Protein AF-A0A835VS57-F1 (afdb_monomer_lite)

Organism: Chlamydomonas incerta (NCBI:txid51695)

Foldseek 3Di:
DDDDPPPPVVVVVVVVVVVVVVVVVVVVVPPPPPPDDDDDDDDDDDDDDDDDDDDDDPPPVPPVVVVVPDPDPDDDDDDDDDDDDDDPDDDDDPDPDPPDPDPPDPPPPPPPPPDFLWAEQPDKDAAAPPDAQQNLCVVLVCVVVVRSVLQCVLVVVQDRVCNVVVHGDIGRRDDDDQADQPFAPDKDWGHGRDFQQNVLVVLCVQQVVGSVSQCVRRPPDDRNPHYGSHMGGSHGPPSDDD

InterPro domains:
  IPR018392 LysM domain [PS51782] (123-171)
  IPR036779 LysM domain superfamily [G3DSA:3.10.350.10] (121-173)
  IPR036779 LysM domain superfamily [G3DSA:3.10.350.10] (184-234)
  IPR052210 Secreted LysM effector LysM1-like [PTHR34997] (57-238)

Radius of gyration: 34.28 Å; chains: 1; bounding box: 60×78×107 Å

Structure (mmCIF, N/CA/C/O backbone):
data_AF-A0A835VS57-F1
#
_entry.id   AF-A0A835VS57-F1
#
loop_
_atom_site.group_PDB
_atom_site.id
_atom_site.type_symbol
_atom_site.label_atom_id
_atom_site.label_alt_id
_atom_site.label_comp_id
_atom_site.label_asym_id
_atom_site.label_entity_id
_atom_site.label_seq_id
_atom_site.pdbx_PDB_ins_code
_atom_site.Cartn_x
_atom_site.Cartn_y
_atom_site.Cartn_z
_atom_site.occupancy
_atom_site.B_iso_or_equiv
_atom_site.auth_seq_id
_atom_site.auth_comp_id
_atom_site.auth_asym_id
_atom_site.auth_atom_id
_atom_site.pdbx_PDB_model_num
ATOM 1 N N . MET A 1 1 ? -19.952 36.389 49.909 1.00 50.25 1 MET A N 1
ATOM 2 C CA . MET A 1 1 ? -20.082 36.295 48.439 1.00 50.25 1 MET A CA 1
ATOM 3 C C . MET A 1 1 ? -19.072 37.238 47.789 1.00 50.25 1 MET A C 1
ATOM 5 O O . MET A 1 1 ? -19.380 38.402 47.611 1.00 50.25 1 MET A O 1
ATOM 9 N N . ALA A 1 2 ? -17.849 36.778 47.514 1.00 51.19 2 ALA A N 1
ATOM 10 C CA . ALA A 1 2 ? -16.867 37.488 46.683 1.00 51.19 2 ALA A CA 1
ATOM 11 C C . ALA A 1 2 ? -15.706 36.523 46.399 1.00 51.19 2 ALA A C 1
ATOM 13 O O . ALA A 1 2 ? -14.917 36.253 47.297 1.00 51.19 2 ALA A O 1
ATOM 14 N N . GLY A 1 3 ? -15.621 35.943 45.196 1.00 48.50 3 GLY A N 1
ATOM 15 C CA . GLY A 1 3 ? -14.527 35.000 44.924 1.00 48.50 3 GLY A CA 1
ATOM 16 C C . GLY A 1 3 ? -14.499 34.257 43.589 1.00 48.50 3 GLY A C 1
ATOM 17 O O . GLY A 1 3 ? -13.719 33.324 43.476 1.00 48.50 3 GLY A O 1
ATOM 18 N N . LEU A 1 4 ? -15.294 34.631 42.577 1.00 52.59 4 LEU A N 1
ATOM 19 C CA . LEU A 1 4 ? -15.326 33.919 41.282 1.00 52.59 4 LEU A CA 1
ATOM 20 C C . LEU A 1 4 ? -14.942 34.785 40.063 1.00 52.59 4 LEU A C 1
ATOM 22 O O . LEU A 1 4 ? -15.304 34.474 38.936 1.00 52.59 4 LEU A O 1
ATOM 26 N N . GLY A 1 5 ? -14.209 35.886 40.263 1.00 50.31 5 GLY A N 1
ATOM 27 C CA . GLY A 1 5 ? -13.937 36.863 39.192 1.00 50.31 5 GLY A CA 1
ATOM 28 C C . GLY A 1 5 ? -12.549 36.820 38.540 1.00 50.31 5 GLY A C 1
ATOM 29 O O . GLY A 1 5 ? -12.323 37.555 37.584 1.00 50.31 5 GLY A O 1
ATOM 30 N N . ARG A 1 6 ? -11.588 36.032 39.050 1.00 55.44 6 ARG A N 1
ATOM 31 C CA . ARG A 1 6 ? -10.173 36.143 38.621 1.00 55.44 6 ARG A CA 1
ATOM 32 C C . ARG A 1 6 ? -9.673 35.058 37.664 1.00 55.44 6 ARG A C 1
ATOM 34 O O . ARG A 1 6 ? -8.671 35.300 37.001 1.00 55.44 6 ARG A O 1
ATOM 41 N N . LEU A 1 7 ? -10.357 33.920 37.522 1.00 54.88 7 LEU A N 1
ATOM 42 C CA . LEU A 1 7 ? -9.873 32.844 36.640 1.00 54.88 7 LEU A CA 1
ATOM 43 C C . LEU A 1 7 ? -10.189 33.063 35.149 1.00 54.88 7 LEU A C 1
ATOM 45 O O . LEU A 1 7 ? -9.452 32.590 34.290 1.00 54.88 7 LEU A O 1
ATOM 49 N N . THR A 1 8 ? -11.240 33.811 34.813 1.00 53.75 8 THR A N 1
ATOM 50 C CA . THR A 1 8 ? -11.697 33.961 33.419 1.00 53.75 8 THR A CA 1
ATOM 51 C C . THR A 1 8 ? -10.864 34.942 32.592 1.00 53.75 8 THR A C 1
ATOM 53 O O . THR A 1 8 ? -10.765 34.785 31.378 1.00 53.75 8 THR A O 1
ATOM 56 N N . ARG A 1 9 ? -10.192 35.919 33.219 1.00 58.97 9 ARG A N 1
ATOM 57 C CA . ARG A 1 9 ? -9.328 36.876 32.496 1.00 58.97 9 ARG A CA 1
ATOM 58 C C . ARG A 1 9 ? -7.973 36.296 32.081 1.00 58.97 9 ARG A C 1
ATOM 60 O O . ARG A 1 9 ? -7.444 36.708 31.055 1.00 58.97 9 ARG A O 1
ATOM 67 N N . GLY A 1 10 ? -7.434 35.330 32.829 1.00 61.66 10 GLY A N 1
ATOM 68 C CA . GLY A 1 10 ? -6.155 34.693 32.490 1.00 61.66 10 GLY A CA 1
ATOM 69 C C . GLY A 1 10 ? -6.243 33.811 31.241 1.00 61.66 10 GLY A C 1
ATOM 70 O O . GLY A 1 10 ? -5.349 33.836 30.401 1.00 61.66 10 GLY A O 1
ATOM 71 N N . PHE A 1 11 ? -7.358 33.094 31.075 1.00 67.81 11 PHE A N 1
ATOM 72 C CA . PHE A 1 11 ? -7.553 32.187 29.941 1.00 67.81 11 PHE A CA 1
ATOM 73 C C . PHE A 1 11 ? -7.722 32.927 28.607 1.00 67.81 11 PHE A C 1
ATOM 75 O O . PHE A 1 11 ? -7.180 32.495 27.593 1.00 67.81 11 PHE A O 1
ATOM 82 N N . ALA A 1 12 ? -8.405 34.076 28.606 1.00 67.62 12 ALA A N 1
ATOM 83 C CA . ALA A 1 12 ? -8.598 34.870 27.393 1.00 67.62 12 ALA A CA 1
ATOM 84 C C . ALA A 1 12 ? -7.272 35.418 26.829 1.00 67.62 12 ALA A C 1
ATOM 86 O O . ALA A 1 12 ? -7.059 35.385 25.620 1.00 67.62 12 ALA A O 1
ATOM 87 N N . LEU A 1 13 ? -6.350 35.859 27.693 1.00 68.12 13 LEU A N 1
ATOM 88 C CA . LEU A 1 13 ? -5.035 36.357 27.267 1.00 68.12 13 LEU A CA 1
ATOM 89 C C . LEU A 1 13 ? -4.142 35.245 26.699 1.00 68.12 13 LEU A C 1
ATOM 91 O O . LEU A 1 13 ? -3.422 35.468 25.728 1.00 68.12 13 LEU A O 1
ATOM 95 N N . LEU A 1 14 ? -4.225 34.037 27.259 1.00 70.75 14 LEU A N 1
ATOM 96 C CA . LEU A 1 14 ? -3.418 32.899 26.819 1.00 70.75 14 LEU A CA 1
ATOM 97 C C . LEU A 1 14 ? -3.884 32.369 25.449 1.00 70.75 14 LEU A C 1
ATOM 99 O O . LEU A 1 14 ? -3.055 32.053 24.597 1.00 70.75 14 LEU A O 1
ATOM 103 N N . VAL A 1 15 ? -5.197 32.375 25.191 1.00 72.94 15 VAL A N 1
ATOM 104 C CA . VAL A 1 15 ? -5.774 32.017 23.881 1.00 72.94 15 VAL A CA 1
ATOM 105 C C . VAL A 1 15 ? -5.406 33.040 22.798 1.00 72.94 15 VAL A C 1
ATOM 107 O O . VAL A 1 15 ? -5.060 32.645 21.686 1.00 72.94 15 VAL A O 1
ATOM 110 N N . VAL A 1 16 ? -5.402 34.341 23.113 1.00 73.62 16 VAL A N 1
ATOM 111 C CA . VAL A 1 16 ? -4.984 35.383 22.155 1.00 73.62 16 VAL A CA 1
ATOM 112 C C . VAL A 1 16 ? -3.495 35.258 21.806 1.00 73.62 16 VAL A C 1
ATOM 114 O O . VAL A 1 16 ? -3.149 35.324 20.629 1.00 73.62 16 VAL A O 1
ATOM 117 N N . CYS A 1 17 ? -2.612 34.989 22.776 1.00 68.19 17 CYS A N 1
ATOM 118 C CA . CYS A 1 17 ? -1.185 34.781 22.492 1.00 68.19 17 CYS A CA 1
ATOM 119 C C . CYS A 1 17 ? -0.923 33.549 21.607 1.00 68.19 17 CYS A C 1
ATOM 121 O O . CYS A 1 17 ? -0.084 33.612 20.707 1.00 68.19 17 CYS A O 1
ATOM 123 N N . LEU A 1 18 ? -1.661 32.451 21.811 1.00 68.31 18 LEU A N 1
ATOM 124 C CA . LEU A 1 18 ? -1.540 31.249 20.976 1.00 68.31 18 LEU A CA 1
ATOM 125 C C . LEU A 1 18 ? -2.071 31.463 19.548 1.00 68.31 18 LEU A C 1
ATOM 127 O O . LEU A 1 18 ? -1.526 30.900 18.599 1.00 68.31 18 LEU A O 1
ATOM 131 N N . LEU A 1 19 ? -3.096 32.302 19.371 1.00 64.75 19 LEU A N 1
ATOM 132 C CA . LEU A 1 19 ? -3.611 32.656 18.045 1.00 64.75 19 LEU A CA 1
ATOM 133 C C . LEU A 1 19 ? -2.656 33.582 17.277 1.00 64.75 19 LEU A C 1
ATOM 135 O O . LEU A 1 19 ? -2.437 33.359 16.091 1.00 64.75 19 LEU A O 1
ATOM 139 N N . VAL A 1 20 ? -2.033 34.569 17.932 1.00 6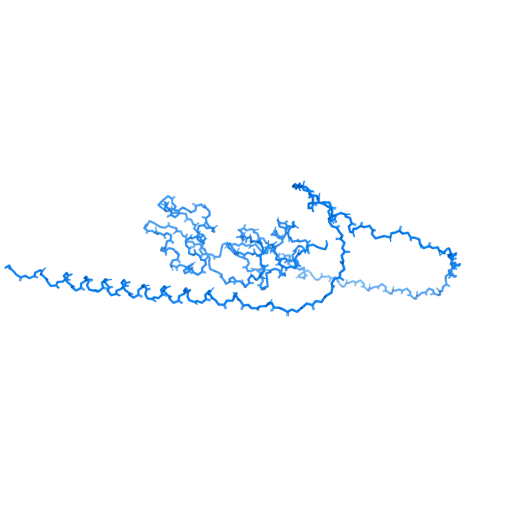5.19 20 VAL A N 1
ATOM 140 C CA . VAL A 1 20 ? -1.093 35.491 17.259 1.00 65.19 20 VAL A CA 1
ATOM 141 C C . VAL A 1 20 ? 0.214 34.788 16.864 1.00 65.19 20 VAL A C 1
ATOM 143 O O . VAL A 1 20 ? 0.751 35.069 15.793 1.00 65.19 20 VAL A O 1
ATOM 146 N N . GLY A 1 21 ? 0.691 33.822 17.660 1.00 54.06 21 GLY A N 1
ATOM 147 C CA . GLY A 1 21 ? 1.882 33.029 17.324 1.00 54.06 21 GLY A CA 1
ATOM 148 C C . GLY A 1 21 ? 1.731 32.211 16.034 1.00 54.06 21 GLY A C 1
ATOM 149 O O . GLY A 1 21 ? 2.644 32.186 15.213 1.00 54.06 21 GLY A O 1
ATOM 150 N N . ASN A 1 22 ? 0.553 31.625 15.797 1.00 53.31 22 ASN A N 1
ATOM 151 C CA . ASN A 1 22 ? 0.304 30.794 14.612 1.00 53.31 22 ASN A CA 1
ATOM 152 C C . ASN A 1 22 ? 0.209 31.595 13.298 1.00 53.31 22 ASN A C 1
ATOM 154 O O . ASN A 1 22 ? 0.494 31.058 12.229 1.00 53.31 22 ASN A O 1
ATOM 158 N N . ILE A 1 23 ? -0.154 32.882 13.347 1.00 53.81 23 ILE A N 1
ATOM 159 C CA . ILE A 1 23 ? -0.271 33.712 12.133 1.00 53.81 23 ILE A CA 1
ATOM 160 C C . ILE A 1 23 ? 1.115 34.193 11.657 1.00 53.81 23 ILE A C 1
ATOM 162 O O . ILE A 1 23 ? 1.335 34.364 10.458 1.00 53.81 23 ILE A O 1
ATOM 166 N N . ALA A 1 24 ? 2.083 34.353 12.568 1.00 52.00 24 ALA A N 1
ATOM 167 C CA . ALA A 1 24 ? 3.434 34.804 12.223 1.00 52.00 24 ALA A CA 1
ATOM 168 C C . ALA A 1 24 ? 4.260 33.746 11.463 1.00 52.00 24 ALA A C 1
ATOM 170 O O . ALA A 1 24 ? 5.132 34.102 10.667 1.00 52.00 24 ALA A O 1
ATOM 171 N N . GLU A 1 25 ? 3.976 32.458 11.663 1.00 49.56 25 GLU A N 1
ATOM 172 C CA . GLU A 1 25 ? 4.726 31.363 11.033 1.00 49.56 25 GLU A CA 1
ATOM 173 C C . GLU A 1 25 ? 4.221 31.044 9.613 1.00 49.56 25 GLU A C 1
ATOM 175 O O . GLU A 1 25 ? 5.013 30.729 8.725 1.00 49.56 25 GLU A O 1
ATOM 180 N N . ALA A 1 26 ? 2.931 31.269 9.336 1.00 48.66 26 ALA A N 1
ATOM 181 C CA . ALA A 1 26 ? 2.358 31.112 7.996 1.00 48.66 26 ALA A CA 1
ATOM 182 C C . ALA A 1 26 ? 2.840 32.184 6.992 1.00 48.66 26 ALA A C 1
ATOM 184 O O . ALA A 1 26 ? 2.908 31.926 5.790 1.00 48.66 26 ALA A O 1
ATOM 185 N N . ALA A 1 27 ? 3.233 33.374 7.462 1.00 50.97 27 ALA A N 1
ATOM 186 C CA . ALA A 1 27 ? 3.694 34.460 6.592 1.00 50.97 27 ALA A CA 1
ATOM 187 C C . ALA A 1 27 ? 5.123 34.257 6.046 1.00 50.97 27 ALA A C 1
ATOM 189 O O . ALA A 1 27 ? 5.460 34.805 4.995 1.00 50.97 27 ALA A O 1
ATOM 190 N N . ARG A 1 28 ? 5.964 33.444 6.706 1.00 53.38 28 ARG A N 1
ATOM 191 C CA . ARG A 1 28 ? 7.342 33.176 6.245 1.00 53.38 28 ARG A CA 1
ATOM 192 C C . ARG A 1 28 ? 7.422 32.146 5.117 1.00 53.38 28 ARG A C 1
ATOM 194 O O . ARG A 1 28 ? 8.422 32.114 4.411 1.00 53.38 28 ARG A O 1
ATOM 201 N N . SER A 1 29 ? 6.368 31.358 4.895 1.00 47.44 29 SER A N 1
ATOM 202 C CA . SER A 1 29 ? 6.346 30.340 3.835 1.00 47.44 29 SER A CA 1
ATOM 203 C C . SER A 1 29 ? 5.954 30.877 2.450 1.00 47.44 29 SER A C 1
ATOM 205 O O . SER A 1 29 ? 6.082 30.153 1.467 1.00 47.44 29 SER A O 1
ATOM 207 N N . LEU A 1 30 ? 5.476 32.124 2.343 1.00 47.00 30 LEU A N 1
ATOM 208 C CA . LEU A 1 30 ? 4.995 32.713 1.082 1.00 47.00 30 LEU A CA 1
ATOM 209 C C . LEU A 1 30 ? 6.008 33.643 0.390 1.00 47.00 30 LEU A C 1
ATOM 211 O O . LEU A 1 30 ? 5.755 34.085 -0.729 1.00 47.00 30 LEU A O 1
ATOM 215 N N . GLN A 1 31 ? 7.157 33.934 1.009 1.00 48.44 31 GLN A N 1
ATOM 216 C CA . GLN A 1 31 ? 8.174 34.825 0.424 1.00 48.44 31 GLN A CA 1
ATOM 217 C C . GLN A 1 31 ? 9.223 34.106 -0.441 1.00 48.44 31 GLN A C 1
ATOM 219 O O . GLN A 1 31 ? 9.944 34.767 -1.181 1.00 48.44 31 GLN A O 1
ATOM 224 N N . THR A 1 32 ? 9.281 32.774 -0.428 1.00 44.91 32 THR A N 1
ATOM 225 C CA . THR A 1 32 ? 10.281 31.987 -1.175 1.00 44.91 32 THR A CA 1
ATOM 226 C C . THR A 1 32 ? 9.861 31.574 -2.590 1.00 44.91 32 THR A C 1
ATOM 228 O O . THR A 1 32 ? 10.647 30.940 -3.279 1.00 44.91 32 THR A O 1
ATOM 231 N N . VAL A 1 33 ? 8.664 31.944 -3.063 1.00 45.16 33 VAL A N 1
ATOM 232 C CA . VAL A 1 33 ? 8.140 31.489 -4.375 1.00 45.16 33 VAL A CA 1
ATOM 233 C C . VAL A 1 33 ? 8.162 32.586 -5.459 1.00 45.16 33 VAL A C 1
ATOM 235 O O . VAL A 1 33 ? 7.703 32.361 -6.571 1.00 45.16 33 VAL A O 1
ATOM 238 N N . ARG A 1 34 ? 8.695 33.792 -5.195 1.00 47.59 34 ARG A N 1
ATOM 239 C CA . ARG A 1 34 ? 8.533 34.939 -6.121 1.00 47.59 34 ARG A CA 1
ATOM 240 C C . ARG A 1 34 ? 9.809 35.549 -6.717 1.00 47.59 34 ARG A C 1
ATOM 242 O O . ARG A 1 34 ? 9.802 36.739 -7.011 1.00 47.59 34 ARG A O 1
ATOM 249 N N . LEU A 1 35 ? 10.878 34.784 -6.935 1.00 43.34 35 LEU A N 1
ATOM 250 C CA . LEU A 1 35 ? 12.109 35.326 -7.536 1.00 43.34 35 LEU A CA 1
ATOM 251 C C . LEU A 1 35 ? 12.806 34.350 -8.501 1.00 43.34 35 LEU A C 1
ATOM 253 O O . LEU A 1 35 ? 13.988 34.102 -8.353 1.00 43.34 35 LEU A O 1
ATOM 257 N N . GLU A 1 36 ? 12.104 33.828 -9.511 1.00 47.12 36 GLU A N 1
ATOM 258 C CA . GLU A 1 36 ? 12.747 33.244 -10.709 1.00 47.12 36 GLU A CA 1
ATOM 259 C C . GLU A 1 36 ? 11.869 33.473 -11.950 1.00 47.12 36 GLU A C 1
ATOM 261 O O . GLU A 1 36 ? 11.289 32.546 -12.503 1.00 47.12 36 GLU A O 1
ATOM 266 N N . ALA A 1 37 ? 11.689 34.731 -12.362 1.00 47.66 37 ALA A N 1
ATOM 267 C CA . ALA A 1 37 ? 11.090 35.041 -13.663 1.00 47.66 37 ALA A CA 1
ATOM 268 C C . ALA A 1 37 ? 11.390 36.481 -14.094 1.00 47.66 37 ALA A C 1
ATOM 270 O O . ALA A 1 37 ? 10.474 37.289 -14.140 1.00 47.66 37 ALA A O 1
ATOM 271 N N . THR A 1 38 ? 12.648 36.797 -14.399 1.00 50.38 38 THR A N 1
ATOM 272 C CA . THR A 1 38 ? 13.030 37.862 -15.345 1.00 50.38 38 THR A CA 1
ATOM 273 C C . THR A 1 38 ? 14.531 37.765 -15.589 1.00 50.38 38 THR A C 1
ATOM 275 O O . THR A 1 38 ? 15.301 37.941 -14.651 1.00 50.38 38 THR A O 1
ATOM 278 N N . ASP A 1 39 ? 14.918 37.422 -16.817 1.00 44.47 39 ASP A N 1
ATOM 279 C CA . ASP A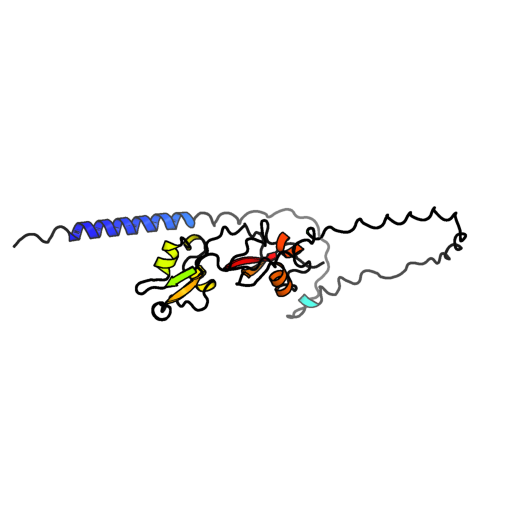 1 39 ? 15.914 38.140 -17.633 1.00 44.47 39 ASP A CA 1
ATOM 280 C C . ASP A 1 39 ? 16.592 37.190 -18.624 1.00 44.47 39 ASP A C 1
ATOM 282 O O . ASP A 1 39 ? 17.264 36.229 -18.257 1.00 44.47 39 ASP A O 1
ATOM 286 N N . GLY A 1 40 ? 16.389 37.460 -19.914 1.00 40.31 40 GLY A N 1
ATOM 287 C CA . GLY A 1 40 ? 16.973 36.672 -20.993 1.00 40.31 40 GLY A CA 1
ATOM 288 C C . GLY A 1 40 ? 16.468 37.065 -22.376 1.00 40.31 40 GLY A C 1
ATOM 289 O O . GLY A 1 40 ? 16.019 36.203 -23.125 1.00 40.31 40 GLY A O 1
ATOM 290 N N . ALA A 1 41 ? 16.516 38.357 -22.705 1.00 49.84 41 ALA A N 1
ATOM 291 C CA . ALA A 1 41 ? 16.430 38.843 -24.077 1.00 49.84 41 ALA A CA 1
ATOM 292 C C . ALA A 1 41 ? 17.780 39.466 -24.461 1.00 49.84 41 ALA A C 1
ATOM 294 O O . ALA A 1 41 ? 18.286 40.310 -23.728 1.00 49.84 41 ALA A O 1
ATOM 295 N N . ASP A 1 42 ? 18.368 38.975 -25.557 1.00 47.00 42 ASP A N 1
ATOM 296 C CA . ASP A 1 42 ? 18.933 39.751 -26.677 1.00 47.00 42 ASP A CA 1
ATOM 297 C C . ASP A 1 42 ? 20.126 39.037 -27.334 1.00 47.00 42 ASP A C 1
ATOM 299 O O . ASP A 1 42 ? 21.138 38.732 -26.705 1.00 47.00 42 ASP A O 1
ATOM 303 N N . GLY A 1 43 ? 20.011 38.792 -28.644 1.00 43.50 43 GLY A N 1
ATOM 304 C CA . GLY A 1 43 ? 21.086 38.231 -29.464 1.00 43.50 43 GLY A CA 1
ATOM 305 C C . GLY A 1 43 ? 20.623 37.790 -30.853 1.00 43.50 43 GLY A C 1
ATOM 306 O O . GLY A 1 43 ? 20.429 36.606 -31.100 1.00 43.50 43 GLY A O 1
ATOM 307 N N . ALA A 1 44 ? 20.417 38.758 -31.746 1.00 46.22 44 ALA A N 1
ATOM 308 C CA . ALA A 1 44 ? 19.954 38.598 -33.124 1.00 46.22 44 ALA A CA 1
ATOM 309 C C . ALA A 1 44 ? 20.929 37.834 -34.050 1.00 46.22 44 ALA A C 1
ATOM 311 O O . ALA A 1 44 ? 22.145 37.958 -33.923 1.00 46.22 44 ALA A O 1
ATOM 312 N N . GLY A 1 45 ? 20.385 37.149 -35.068 1.00 36.34 45 GLY A N 1
ATOM 313 C CA . GLY A 1 45 ? 21.174 36.587 -36.168 1.00 36.34 45 GLY A CA 1
ATOM 314 C C . GLY A 1 45 ? 20.367 35.936 -37.301 1.00 36.34 45 GLY A C 1
ATOM 315 O O . GLY A 1 45 ? 20.127 34.740 -37.272 1.00 36.34 45 GLY A O 1
ATOM 316 N N . ALA A 1 46 ? 20.046 36.742 -38.319 1.00 39.06 46 ALA A N 1
ATOM 317 C CA . ALA A 1 46 ? 19.877 36.399 -39.742 1.00 39.06 46 ALA A CA 1
ATOM 318 C C . ALA A 1 46 ? 18.723 35.475 -40.220 1.00 39.06 46 ALA A C 1
ATOM 320 O O . ALA A 1 46 ? 18.810 34.254 -40.266 1.00 39.06 46 ALA A O 1
ATOM 321 N N . ALA A 1 47 ? 17.691 36.157 -40.724 1.00 42.16 47 ALA A N 1
ATOM 322 C CA . ALA A 1 47 ? 16.885 35.900 -41.922 1.00 42.16 47 ALA A CA 1
ATOM 323 C C . ALA A 1 47 ? 17.194 34.674 -42.816 1.00 42.16 47 ALA A C 1
ATOM 325 O O . ALA A 1 47 ? 18.228 34.613 -43.478 1.00 42.16 47 ALA A O 1
ATOM 326 N N . ALA A 1 48 ? 16.162 33.855 -43.039 1.00 40.22 48 ALA A N 1
ATOM 327 C CA . ALA A 1 48 ? 15.783 33.395 -44.375 1.00 40.22 48 ALA A CA 1
ATOM 328 C C . ALA A 1 48 ? 14.256 33.239 -44.427 1.00 40.22 48 ALA A C 1
ATOM 330 O O . ALA A 1 48 ? 13.660 32.464 -43.684 1.00 40.22 48 ALA A O 1
ATOM 331 N N . ALA A 1 49 ? 13.634 34.054 -45.273 1.00 49.09 49 ALA A N 1
ATOM 332 C CA . ALA A 1 49 ? 12.202 34.110 -45.495 1.00 49.09 49 ALA A CA 1
ATOM 333 C C . ALA A 1 49 ? 11.693 32.847 -46.203 1.00 49.09 49 ALA A C 1
ATOM 335 O O . ALA A 1 49 ? 12.227 32.468 -47.244 1.00 49.09 49 ALA A O 1
ATOM 336 N N . VAL A 1 50 ? 10.599 32.271 -45.704 1.00 45.34 50 VAL A N 1
ATOM 337 C CA . VAL A 1 50 ? 9.650 31.524 -46.536 1.00 45.34 50 VAL A CA 1
ATOM 338 C C . VAL A 1 50 ? 8.263 32.048 -46.204 1.00 45.34 50 VAL A C 1
ATOM 340 O O . VAL A 1 50 ? 7.850 32.082 -45.049 1.00 45.34 50 VAL A O 1
ATOM 343 N N . ALA A 1 51 ? 7.623 32.558 -47.247 1.00 42.78 51 ALA A N 1
ATOM 344 C CA . ALA A 1 51 ? 6.389 33.305 -47.208 1.00 42.78 51 ALA A CA 1
ATOM 345 C C . ALA A 1 51 ? 5.205 32.482 -46.689 1.00 42.78 51 ALA A C 1
ATOM 347 O O . ALA A 1 51 ? 5.044 31.302 -47.006 1.00 42.78 51 ALA A O 1
ATOM 348 N N . ASP A 1 52 ? 4.361 33.194 -45.948 1.00 46.44 52 ASP A N 1
ATOM 349 C CA . ASP A 1 52 ? 3.001 32.855 -45.568 1.00 46.44 52 ASP A CA 1
ATOM 350 C C . ASP A 1 52 ? 2.189 32.237 -46.711 1.00 46.44 52 ASP A C 1
ATOM 352 O O . ASP A 1 52 ? 2.023 32.813 -47.787 1.00 46.44 52 ASP A O 1
ATOM 356 N N . THR A 1 53 ? 1.563 31.099 -46.418 1.00 56.72 53 THR A N 1
ATOM 357 C CA . THR A 1 53 ? 0.238 30.788 -46.958 1.00 56.72 53 THR A CA 1
ATOM 358 C C . THR A 1 53 ? -0.673 30.430 -45.791 1.00 56.72 53 THR A C 1
ATOM 360 O O . THR A 1 53 ? -0.504 29.422 -45.109 1.00 56.72 53 THR A O 1
ATOM 363 N N . GLU A 1 54 ? -1.610 31.335 -45.535 1.00 53.91 54 GLU A N 1
ATOM 364 C CA . GLU A 1 54 ? -2.521 31.375 -44.398 1.00 53.91 54 GLU A CA 1
ATOM 365 C C . GLU A 1 54 ? -3.460 30.152 -44.381 1.00 53.91 54 GLU A C 1
ATOM 367 O O . GLU A 1 54 ? -4.450 30.086 -45.108 1.00 53.91 54 GLU A O 1
ATOM 372 N N . CYS A 1 55 ? -3.157 29.165 -43.534 1.00 53.97 55 CYS A N 1
ATOM 373 C CA . CYS A 1 55 ? -4.029 28.024 -43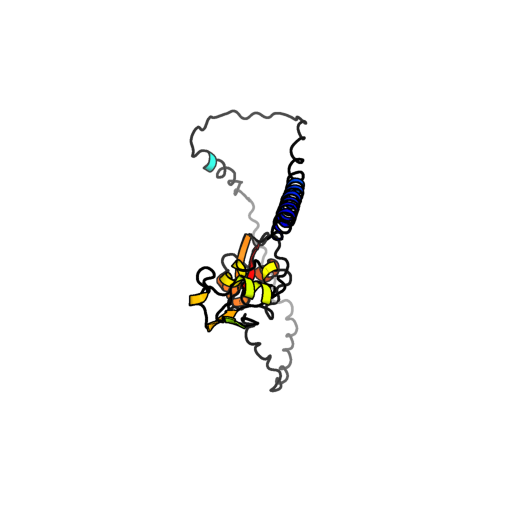.241 1.00 53.97 55 CYS A CA 1
ATOM 374 C C . CYS A 1 55 ? -4.832 28.340 -41.968 1.00 53.97 55 CYS A C 1
ATOM 376 O O . CYS A 1 55 ? -4.402 28.047 -40.853 1.00 53.97 55 CYS A O 1
ATOM 378 N N . LYS A 1 56 ? -5.990 28.998 -42.117 1.00 57.25 56 LYS A N 1
ATOM 379 C CA . LYS A 1 56 ? -6.916 29.288 -41.007 1.00 57.25 56 LYS A CA 1
ATOM 380 C C . LYS A 1 56 ? -7.923 28.147 -40.840 1.00 57.25 56 LYS A C 1
ATOM 382 O O . LYS A 1 56 ? -8.873 28.030 -41.608 1.00 57.25 56 LYS A O 1
ATOM 387 N N . GLY A 1 57 ? -7.734 27.326 -39.808 1.00 68.44 57 GLY A N 1
ATOM 388 C CA . GLY A 1 57 ? -8.711 26.330 -39.361 1.00 68.44 57 GLY A CA 1
ATOM 389 C C . GLY A 1 57 ? -8.164 25.416 -38.253 1.00 68.44 57 GLY A C 1
ATOM 390 O O . GLY A 1 57 ? -6.953 25.200 -38.194 1.00 68.44 57 GLY A O 1
ATOM 391 N N . PRO A 1 58 ? -9.026 24.837 -37.393 1.00 54.38 58 PRO A N 1
ATOM 392 C CA . PRO A 1 58 ? -8.624 24.042 -36.221 1.00 54.38 58 PRO A CA 1
ATOM 393 C C . PRO A 1 58 ? -7.948 22.694 -36.551 1.00 54.38 58 PRO A C 1
ATOM 395 O O . PRO A 1 58 ? -7.626 21.936 -35.645 1.00 54.38 58 PRO A O 1
ATOM 398 N N . HIS A 1 59 ? -7.698 22.405 -37.833 1.00 53.06 59 HIS A N 1
ATOM 399 C CA . HIS A 1 59 ? -7.084 21.166 -38.319 1.00 53.06 59 HIS A CA 1
ATOM 400 C C . HIS A 1 59 ? -5.702 21.357 -38.981 1.00 53.06 59 HIS A C 1
ATOM 402 O O . HIS A 1 59 ? -5.136 20.385 -39.479 1.00 53.06 59 HIS A O 1
ATOM 408 N N . CYS A 1 60 ? -5.116 22.566 -39.000 1.00 53.59 60 CYS A N 1
ATOM 409 C CA . CYS A 1 60 ? -3.805 22.773 -39.650 1.00 53.59 60 CYS A CA 1
ATOM 410 C C . CYS A 1 60 ? -2.607 22.268 -38.809 1.00 53.59 60 CYS A C 1
ATOM 412 O O . CYS A 1 60 ? -1.530 22.065 -39.366 1.00 53.59 60 CYS A O 1
ATOM 414 N N . ALA A 1 61 ? -2.776 21.985 -37.510 1.00 52.44 61 ALA A N 1
ATOM 415 C CA . ALA A 1 61 ? -1.688 21.475 -36.663 1.00 52.44 61 ALA A CA 1
ATOM 416 C C . ALA A 1 61 ? -1.329 19.996 -36.930 1.00 52.44 61 ALA A C 1
ATOM 418 O O . ALA A 1 61 ? -0.205 19.581 -36.667 1.00 52.44 61 ALA A O 1
ATOM 419 N N . GLU A 1 62 ? -2.241 19.204 -37.502 1.00 52.62 62 GLU A N 1
ATOM 420 C CA . GLU A 1 62 ? -2.055 17.750 -37.641 1.00 52.62 62 GLU A CA 1
ATOM 421 C C . GLU A 1 62 ? -1.398 17.339 -38.974 1.00 52.62 62 GLU A C 1
ATOM 423 O O . GLU A 1 62 ? -0.844 16.249 -39.093 1.00 52.62 62 GLU A O 1
ATOM 428 N N . ARG A 1 63 ? -1.375 18.229 -39.980 1.00 51.34 63 ARG A N 1
ATOM 429 C CA . ARG A 1 63 ? -0.745 17.950 -41.289 1.00 51.34 63 ARG A CA 1
ATOM 430 C C . ARG A 1 63 ? 0.730 18.330 -41.400 1.00 51.34 63 ARG A C 1
ATOM 432 O O . ARG A 1 63 ? 1.405 17.786 -42.265 1.00 51.34 63 ARG A O 1
ATOM 439 N N . GLN A 1 64 ? 1.248 19.215 -40.548 1.00 52.84 64 GLN A N 1
ATOM 440 C CA . GLN A 1 64 ? 2.658 19.636 -40.611 1.00 52.84 64 GLN A CA 1
ATOM 441 C C . GLN A 1 64 ? 3.621 18.611 -39.981 1.00 52.84 64 GLN A C 1
ATOM 443 O O . GLN A 1 64 ? 4.798 18.600 -40.328 1.00 52.84 64 GLN A O 1
ATOM 448 N N . LEU A 1 65 ? 3.136 17.692 -39.130 1.00 52.66 65 LEU A N 1
ATOM 449 C CA . LEU A 1 65 ? 3.971 16.607 -38.588 1.00 52.66 65 LEU A CA 1
ATOM 450 C C . LEU A 1 65 ? 4.093 15.390 -39.523 1.00 52.66 65 LEU A C 1
ATOM 452 O O . LEU A 1 65 ? 5.052 14.633 -39.410 1.00 52.66 65 LEU A O 1
ATOM 456 N N . GLN A 1 66 ? 3.165 15.197 -40.466 1.00 53.19 66 GLN A N 1
ATOM 457 C CA . GLN A 1 66 ? 3.211 14.058 -41.397 1.00 53.19 66 GLN A CA 1
ATOM 458 C C . GLN A 1 66 ? 4.092 14.309 -42.633 1.00 53.19 66 GLN A C 1
ATOM 460 O O . GLN A 1 66 ? 4.453 13.362 -43.327 1.00 53.19 66 GLN A O 1
ATOM 465 N N . SER A 1 67 ? 4.487 15.557 -42.907 1.00 51.41 67 SER A N 1
ATOM 466 C CA . SER A 1 67 ? 5.302 15.912 -44.080 1.00 51.41 67 SER A CA 1
ATOM 467 C C . SER A 1 67 ? 6.820 15.864 -43.856 1.00 51.41 67 SER A C 1
ATOM 469 O O . SER A 1 67 ? 7.567 16.030 -44.816 1.00 51.41 67 SER A O 1
ATOM 471 N N . ALA A 1 68 ? 7.296 15.613 -42.631 1.00 48.53 68 ALA A N 1
ATOM 472 C CA . ALA A 1 68 ? 8.731 15.532 -42.323 1.00 48.53 68 ALA A CA 1
ATOM 473 C C . ALA A 1 68 ? 9.308 14.097 -42.350 1.00 48.53 68 ALA A C 1
ATOM 475 O O . ALA A 1 68 ? 10.514 13.924 -42.202 1.00 48.53 68 ALA A O 1
ATOM 476 N N . ILE A 1 69 ? 8.482 13.065 -42.575 1.00 51.91 69 ILE A N 1
ATOM 477 C CA . ILE A 1 69 ? 8.906 11.650 -42.602 1.00 51.91 69 ILE A CA 1
ATOM 478 C C . ILE A 1 69 ? 8.689 11.068 -44.005 1.00 51.91 69 ILE A C 1
ATOM 480 O O . ILE A 1 69 ? 7.948 10.117 -44.235 1.00 51.91 69 ILE A O 1
ATOM 484 N N . SER A 1 70 ? 9.321 11.682 -44.995 1.00 53.50 70 SER A N 1
ATOM 485 C CA . SER A 1 70 ? 9.552 11.060 -46.301 1.00 53.50 70 SER A CA 1
ATOM 486 C C . SER A 1 70 ? 10.952 11.430 -46.764 1.00 53.50 70 SER A C 1
ATOM 488 O O . SER A 1 70 ? 11.142 12.109 -47.767 1.00 53.50 70 SER A O 1
ATOM 490 N N . LEU A 1 71 ? 11.941 11.004 -45.974 1.00 49.97 71 LEU A N 1
ATOM 491 C CA . LEU A 1 71 ? 13.329 10.965 -46.407 1.00 49.97 71 LEU A CA 1
ATOM 492 C C . LEU A 1 71 ? 13.552 9.658 -47.178 1.00 49.97 71 LEU A C 1
ATOM 494 O O . LEU A 1 71 ? 13.532 8.568 -46.613 1.00 49.97 71 LEU A O 1
ATOM 498 N N . ASP A 1 72 ? 13.682 9.819 -48.491 1.00 49.22 72 ASP A N 1
ATOM 499 C CA . ASP A 1 72 ? 14.555 9.064 -49.391 1.00 49.22 72 ASP A CA 1
ATOM 500 C C . ASP A 1 72 ? 14.840 7.589 -49.052 1.00 49.22 72 ASP A C 1
ATOM 502 O O . ASP A 1 72 ? 15.888 7.222 -48.526 1.00 49.22 72 ASP A O 1
ATOM 506 N N . VAL A 1 73 ? 13.949 6.704 -49.507 1.00 52.66 73 VAL A N 1
ATOM 507 C CA . VAL A 1 73 ? 14.307 5.316 -49.840 1.00 52.66 73 VAL A CA 1
ATOM 508 C C . VAL A 1 73 ? 14.286 5.184 -51.357 1.00 52.66 73 VAL A C 1
ATOM 510 O O . VAL A 1 73 ? 13.382 4.591 -51.950 1.00 52.66 73 VAL A O 1
ATOM 513 N N . ARG A 1 74 ? 15.278 5.777 -52.024 1.00 52.19 74 ARG A N 1
ATOM 514 C CA . ARG A 1 74 ? 15.623 5.402 -53.395 1.00 52.19 74 ARG A CA 1
ATOM 515 C C . ARG A 1 74 ? 17.136 5.369 -53.587 1.00 52.19 74 ARG A C 1
ATOM 517 O O . ARG A 1 74 ? 17.793 6.398 -53.602 1.00 52.19 74 ARG A O 1
ATOM 524 N N . LYS A 1 75 ? 17.569 4.169 -53.994 1.00 44.62 75 LYS A N 1
ATOM 525 C CA . LYS A 1 75 ? 18.556 3.914 -55.054 1.00 44.62 75 LYS A CA 1
ATOM 526 C C . LYS A 1 75 ? 19.978 3.622 -54.578 1.00 44.62 75 LYS A C 1
ATOM 528 O O . LYS A 1 75 ? 20.866 4.448 -54.720 1.00 44.62 75 LYS A O 1
ATOM 533 N N . ASP A 1 76 ? 20.194 2.362 -54.210 1.00 44.81 76 ASP A N 1
ATOM 534 C CA . ASP A 1 76 ? 21.487 1.699 -54.382 1.00 44.81 76 ASP A CA 1
ATOM 535 C C . ASP A 1 76 ? 21.541 1.024 -55.766 1.00 44.81 76 ASP A C 1
ATOM 537 O O . ASP A 1 76 ? 20.833 0.042 -56.012 1.00 44.81 76 ASP A O 1
ATOM 541 N N . PRO A 1 77 ? 22.358 1.524 -56.709 1.00 58.56 77 PRO A N 1
ATOM 542 C CA . PRO A 1 77 ? 22.766 0.783 -57.884 1.00 58.56 77 PRO A CA 1
ATOM 543 C C . PRO A 1 77 ? 24.115 0.127 -57.584 1.00 58.56 77 PRO A C 1
ATOM 545 O O . PRO A 1 77 ? 25.112 0.829 -57.481 1.00 58.56 77 PRO A O 1
ATOM 548 N N . CYS A 1 78 ? 24.167 -1.198 -57.452 1.00 47.19 78 CYS A N 1
ATOM 549 C CA . CYS A 1 78 ? 25.285 -2.033 -57.917 1.00 47.19 78 CYS A CA 1
ATOM 550 C C . CYS A 1 78 ? 25.075 -3.480 -57.471 1.00 47.19 78 CYS A C 1
ATOM 552 O O . CYS A 1 78 ? 25.349 -3.852 -56.332 1.00 47.19 78 CYS A O 1
ATOM 554 N N . GLY A 1 79 ? 24.662 -4.318 -58.421 1.00 57.03 79 GLY A N 1
ATOM 555 C CA . GLY A 1 79 ? 24.894 -5.747 -58.326 1.00 57.03 79 GLY A CA 1
ATOM 556 C C . GLY A 1 79 ? 26.391 -6.022 -58.192 1.00 57.03 79 GLY A C 1
ATOM 557 O O . GLY A 1 79 ? 27.188 -5.657 -59.056 1.00 57.03 79 GLY A O 1
ATOM 558 N N . LYS A 1 80 ? 26.760 -6.702 -57.112 1.00 52.94 80 LYS A N 1
ATOM 559 C CA . LYS A 1 80 ? 27.940 -7.558 -57.072 1.00 52.94 80 LYS A CA 1
ATOM 560 C C . LYS A 1 80 ? 27.426 -8.969 -56.845 1.00 52.94 80 LYS A C 1
ATOM 562 O O . LYS A 1 80 ? 26.725 -9.220 -55.869 1.00 52.94 80 LYS A O 1
ATOM 567 N N . SER A 1 81 ? 27.723 -9.859 -57.787 1.00 63.94 81 SER A N 1
ATOM 568 C CA . SER A 1 81 ? 27.446 -11.285 -57.651 1.00 63.94 81 SER A CA 1
ATOM 569 C C . SER A 1 81 ? 28.014 -11.809 -56.328 1.00 63.94 81 SER A C 1
ATOM 571 O O . SER A 1 81 ? 29.102 -11.379 -55.931 1.00 63.94 81 SER A O 1
ATOM 573 N N . PRO A 1 82 ? 27.318 -12.733 -55.649 1.00 73.19 82 PRO A N 1
ATOM 574 C CA . PRO A 1 82 ? 27.853 -13.358 -54.452 1.00 73.19 82 PRO A CA 1
ATOM 575 C C . PRO A 1 82 ? 29.150 -14.121 -54.788 1.00 73.19 82 PRO A C 1
ATOM 577 O O . PRO A 1 82 ? 29.242 -14.723 -55.864 1.00 73.19 82 PRO A O 1
ATOM 580 N N . PRO A 1 83 ? 30.163 -14.093 -53.904 1.00 77.88 83 PRO A N 1
ATOM 581 C CA . PRO A 1 83 ? 31.372 -14.889 -54.077 1.00 77.88 83 PRO A CA 1
ATOM 582 C C . PRO A 1 83 ? 31.038 -16.393 -54.084 1.00 77.88 83 PRO A C 1
ATOM 584 O O . PRO A 1 83 ? 30.051 -16.806 -53.467 1.00 77.88 83 PRO A O 1
ATOM 587 N N . PRO A 1 84 ? 31.845 -17.224 -54.771 1.00 76.19 84 PRO A N 1
ATOM 588 C CA . PRO A 1 84 ? 31.667 -18.671 -54.761 1.00 76.19 84 PRO A CA 1
ATOM 589 C C . PRO A 1 84 ? 31.732 -19.221 -53.327 1.00 76.19 84 PRO A C 1
ATOM 591 O O . PRO A 1 84 ? 32.462 -18.674 -52.492 1.00 76.19 84 PRO A O 1
ATOM 594 N N . PRO A 1 85 ? 30.985 -20.299 -53.028 1.00 73.38 85 PRO A N 1
ATOM 595 C CA . PRO A 1 85 ? 30.980 -20.888 -51.701 1.00 73.38 85 PRO A CA 1
ATOM 596 C C . PRO A 1 85 ? 32.387 -21.378 -51.321 1.00 73.38 85 PRO A C 1
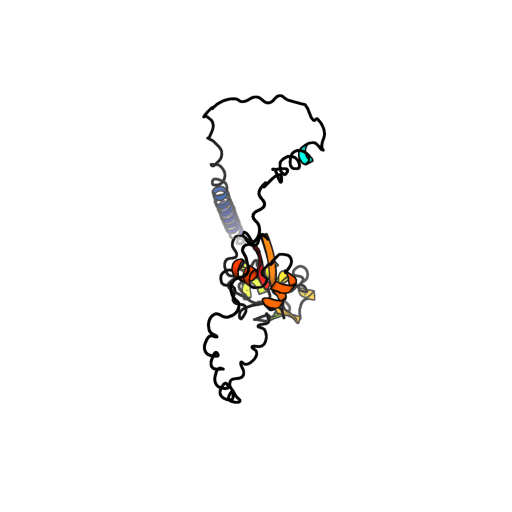ATOM 598 O O . PRO A 1 85 ? 33.088 -21.949 -52.164 1.00 73.38 85 PRO A O 1
ATOM 601 N N . PRO A 1 86 ? 32.813 -21.169 -50.062 1.00 77.19 86 PRO A N 1
ATOM 602 C CA . PRO A 1 86 ? 34.080 -21.687 -49.571 1.00 77.19 86 PRO A CA 1
ATOM 603 C C . PRO A 1 86 ? 34.101 -23.225 -49.634 1.00 77.19 86 PRO A C 1
ATOM 605 O O . PRO A 1 86 ? 33.044 -23.858 -49.541 1.00 77.19 86 PRO A O 1
ATOM 608 N N . PRO A 1 87 ? 35.286 -23.847 -49.775 1.00 70.94 87 PRO A N 1
ATOM 609 C CA . PRO A 1 87 ? 35.415 -25.298 -49.769 1.00 70.94 87 PRO A CA 1
ATOM 610 C C . PRO A 1 87 ? 34.812 -25.881 -48.487 1.00 70.94 87 PRO A C 1
ATOM 612 O O . PRO A 1 87 ? 35.203 -25.529 -47.372 1.00 70.94 87 PRO A O 1
ATOM 615 N N . LEU A 1 88 ? 33.841 -26.780 -48.658 1.00 58.28 88 LEU A N 1
ATOM 616 C CA . LEU A 1 88 ? 33.329 -27.615 -47.582 1.00 58.28 88 LEU A CA 1
ATOM 617 C C . LEU A 1 88 ? 34.496 -28.480 -47.086 1.00 58.28 88 LEU A C 1
ATOM 619 O O . LEU A 1 88 ? 35.124 -29.170 -47.882 1.00 58.28 88 LEU A O 1
ATOM 623 N N . PHE A 1 89 ? 34.746 -28.435 -45.777 1.00 63.50 89 PHE A N 1
ATOM 624 C CA . PHE A 1 89 ? 35.729 -29.212 -45.004 1.00 63.50 89 PHE A CA 1
ATOM 625 C C . PHE A 1 89 ? 37.144 -28.621 -44.830 1.00 63.50 89 PHE A C 1
ATOM 627 O O . PHE A 1 89 ? 38.132 -29.205 -45.273 1.00 63.50 89 PHE A O 1
ATOM 634 N N . PRO A 1 90 ? 37.294 -27.554 -44.024 1.00 59.34 90 PRO A N 1
ATOM 635 C CA . PRO A 1 90 ? 38.433 -27.449 -43.122 1.00 59.34 90 PRO A CA 1
ATOM 636 C C . PRO A 1 90 ? 38.287 -28.481 -41.988 1.00 59.34 90 PRO A C 1
ATOM 638 O O . PRO A 1 90 ? 37.187 -28.707 -41.481 1.00 59.34 90 PRO A O 1
ATOM 641 N N . ASN A 1 91 ? 39.402 -29.117 -41.626 1.00 59.09 91 ASN A N 1
ATOM 642 C CA . ASN A 1 91 ? 39.558 -30.154 -40.601 1.00 59.09 91 ASN A CA 1
ATOM 643 C C . ASN A 1 91 ? 38.544 -30.078 -39.448 1.00 59.09 91 ASN A C 1
ATOM 645 O O . ASN A 1 91 ? 38.471 -29.080 -38.733 1.00 59.09 91 ASN A O 1
ATOM 649 N N . ARG A 1 92 ? 37.796 -31.175 -39.255 1.00 58.72 92 ARG A N 1
ATOM 650 C CA . ARG A 1 92 ? 36.853 -31.360 -38.149 1.00 58.72 92 ARG A CA 1
ATOM 651 C C . ARG A 1 92 ? 37.573 -31.057 -36.825 1.00 58.72 92 ARG A C 1
ATOM 653 O O . ARG A 1 92 ? 38.529 -31.768 -36.509 1.00 58.72 92 ARG A O 1
ATOM 660 N N . PRO A 1 93 ? 37.129 -30.051 -36.052 1.00 73.12 93 PRO A N 1
ATOM 661 C CA . PRO A 1 93 ? 37.626 -29.839 -34.702 1.00 73.12 93 PRO A CA 1
ATOM 662 C C . PRO A 1 93 ? 37.487 -31.137 -33.897 1.00 73.12 93 PRO A C 1
ATOM 664 O O . PRO A 1 93 ? 36.505 -31.867 -34.108 1.00 73.12 93 PRO A O 1
ATOM 667 N N . PRO A 1 94 ? 38.435 -31.458 -33.000 1.00 72.50 94 PRO A N 1
ATOM 668 C CA . PR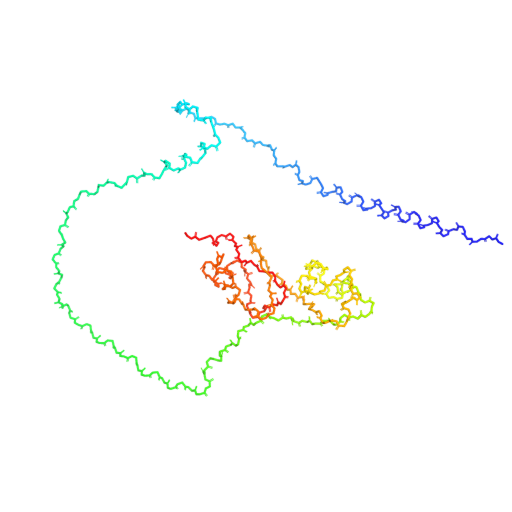O A 1 94 ? 38.262 -32.572 -32.082 1.00 72.50 94 PRO A CA 1
ATOM 669 C C . PRO A 1 94 ? 36.909 -32.424 -31.386 1.00 72.50 94 PRO A C 1
ATOM 671 O O . PRO A 1 94 ? 36.516 -31.333 -30.970 1.00 72.50 94 PRO A O 1
ATOM 674 N N . ARG A 1 95 ? 36.165 -33.533 -31.362 1.00 68.62 95 ARG A N 1
ATOM 675 C CA . ARG A 1 95 ? 34.838 -33.631 -30.758 1.00 68.62 95 ARG A CA 1
ATOM 676 C C . ARG A 1 95 ? 34.903 -32.991 -29.365 1.00 68.62 95 ARG A C 1
ATOM 678 O O . ARG A 1 95 ? 35.729 -33.456 -28.583 1.00 68.62 95 ARG A O 1
ATOM 685 N N . PRO A 1 96 ? 34.067 -31.981 -29.053 1.00 73.56 96 PRO A N 1
ATOM 686 C CA . PRO A 1 96 ? 33.922 -31.501 -27.689 1.00 73.56 96 PRO A CA 1
ATOM 687 C C . PRO A 1 96 ? 33.671 -32.711 -26.800 1.00 73.56 96 PRO A C 1
ATOM 689 O O . PRO A 1 96 ? 32.722 -33.471 -27.028 1.00 73.56 96 PRO A O 1
ATOM 692 N N . GLU A 1 97 ? 34.596 -32.952 -25.880 1.00 71.00 97 GLU A N 1
ATOM 693 C CA . GLU A 1 97 ? 34.465 -34.003 -24.889 1.00 71.00 97 GLU A CA 1
ATOM 694 C C . GLU A 1 97 ? 33.162 -33.714 -24.148 1.00 71.00 97 GLU A C 1
ATOM 696 O O . GLU A 1 97 ? 32.963 -32.615 -23.627 1.00 71.00 97 GLU A O 1
ATOM 701 N N . MET A 1 98 ? 32.209 -34.645 -24.226 1.00 69.25 98 MET A N 1
ATOM 702 C CA . MET A 1 98 ? 30.953 -34.475 -23.508 1.00 69.25 98 MET A CA 1
ATOM 703 C C . MET A 1 98 ? 31.315 -34.323 -22.031 1.00 69.25 98 MET A C 1
ATOM 705 O O . MET A 1 98 ? 32.093 -35.147 -21.539 1.00 69.25 98 MET A O 1
ATOM 709 N N . PRO A 1 99 ? 30.791 -33.299 -21.334 1.00 74.75 99 PRO A N 1
ATOM 710 C CA . PRO A 1 99 ? 30.978 -33.177 -19.902 1.00 74.75 99 PRO A CA 1
ATOM 711 C C . PRO A 1 99 ? 30.647 -34.518 -19.259 1.00 74.75 99 PRO A C 1
ATOM 713 O O . PRO A 1 99 ? 29.627 -35.132 -19.591 1.00 74.75 99 PRO A O 1
ATOM 716 N N . ALA A 1 100 ? 31.542 -34.993 -18.393 1.00 78.25 100 ALA A N 1
ATOM 717 C CA . ALA A 1 100 ? 31.288 -36.185 -17.606 1.00 78.25 100 ALA A CA 1
ATOM 718 C C . ALA A 1 100 ? 29.890 -36.070 -16.962 1.00 78.25 100 ALA A C 1
ATOM 720 O O . ALA A 1 100 ? 29.496 -34.960 -16.587 1.00 78.25 100 ALA A O 1
ATOM 721 N N . PRO A 1 101 ? 29.129 -37.177 -16.860 1.00 77.75 101 PRO A N 1
ATOM 722 C CA . PRO A 1 101 ? 27.818 -37.166 -16.228 1.00 77.75 101 PRO A CA 1
ATOM 723 C C . PRO A 1 101 ? 27.911 -36.448 -14.885 1.00 77.75 101 PRO A C 1
ATOM 725 O O . PRO A 1 101 ? 28.783 -36.774 -14.075 1.00 77.75 101 PRO A O 1
ATOM 728 N N . ALA A 1 102 ? 27.051 -35.447 -14.681 1.00 74.88 102 ALA A N 1
ATOM 729 C CA . ALA A 1 102 ? 27.013 -34.724 -13.423 1.00 74.88 102 ALA A CA 1
ATOM 730 C C . ALA A 1 102 ? 26.869 -35.741 -12.275 1.00 74.88 102 ALA A C 1
ATOM 732 O O . ALA A 1 102 ? 26.081 -36.687 -12.408 1.00 74.88 102 ALA A O 1
ATOM 733 N N . PRO A 1 103 ? 27.641 -35.599 -11.183 1.00 81.25 103 PRO A N 1
ATOM 734 C CA . PRO A 1 103 ? 27.503 -36.478 -10.034 1.00 81.25 103 PRO A CA 1
ATOM 735 C C . PRO A 1 103 ? 26.039 -36.488 -9.566 1.00 81.25 103 PRO A C 1
ATOM 737 O O . PRO A 1 103 ? 25.372 -35.452 -9.647 1.00 81.25 103 PRO A O 1
ATOM 740 N N . PRO A 1 104 ? 25.516 -37.643 -9.117 1.00 73.44 104 PRO A N 1
ATOM 741 C CA . PRO A 1 104 ? 24.148 -37.739 -8.630 1.00 73.44 104 PRO A CA 1
ATOM 742 C C . PRO A 1 104 ? 23.937 -36.703 -7.525 1.00 73.44 104 PRO A C 1
ATOM 744 O O . PRO A 1 104 ? 24.661 -36.698 -6.529 1.00 73.44 104 PRO A O 1
ATOM 747 N N . LEU A 1 105 ? 22.972 -35.804 -7.740 1.00 60.75 105 LEU A N 1
ATOM 748 C CA . LEU A 1 105 ? 22.573 -34.804 -6.757 1.00 60.75 105 LEU A CA 1
ATOM 749 C C . LEU A 1 105 ? 22.159 -35.536 -5.477 1.00 60.75 105 LEU A C 1
ATOM 751 O O . LEU A 1 105 ? 21.344 -36.462 -5.518 1.00 60.75 105 LEU A O 1
ATOM 755 N N . PHE A 1 106 ? 22.758 -35.155 -4.351 1.00 71.56 106 PHE A N 1
ATOM 756 C CA . PHE A 1 106 ? 22.390 -35.711 -3.058 1.00 71.56 106 PHE A CA 1
ATOM 757 C C . PHE A 1 106 ? 20.913 -35.389 -2.769 1.00 71.56 106 PHE A C 1
ATOM 759 O O . PHE A 1 106 ? 20.482 -34.257 -3.008 1.00 71.56 106 PHE A O 1
ATOM 766 N N . PRO A 1 107 ? 20.124 -36.340 -2.234 1.00 62.06 107 PRO A N 1
ATOM 767 C CA . PRO A 1 107 ? 18.791 -36.054 -1.712 1.00 62.06 107 PRO A CA 1
ATOM 768 C C . PRO A 1 107 ? 18.928 -35.076 -0.535 1.00 62.06 107 PRO A C 1
ATOM 770 O O . PRO A 1 107 ? 19.261 -35.480 0.577 1.00 62.06 107 PRO A O 1
ATOM 773 N N . GLY A 1 108 ? 18.760 -33.781 -0.796 1.00 57.72 108 GLY A N 1
ATOM 774 C CA . GLY A 1 108 ? 18.965 -32.721 0.197 1.00 57.72 108 GLY A CA 1
ATOM 775 C C . GLY A 1 108 ? 19.389 -31.370 -0.381 1.00 57.72 108 GLY A C 1
ATOM 776 O O . GLY A 1 108 ? 19.108 -30.356 0.246 1.00 57.72 108 GLY A O 1
ATOM 777 N N . ASP A 1 109 ? 19.971 -31.347 -1.585 1.00 50.66 109 ASP A N 1
ATOM 778 C CA . ASP A 1 109 ? 20.366 -30.114 -2.292 1.00 50.66 109 ASP A CA 1
ATOM 779 C C . ASP A 1 109 ? 19.353 -29.699 -3.373 1.00 50.66 109 ASP A C 1
ATOM 781 O O . ASP A 1 109 ? 19.685 -28.979 -4.315 1.00 50.66 109 ASP A O 1
ATOM 785 N N . GLU A 1 110 ? 18.102 -30.158 -3.271 1.00 59.62 110 GLU A N 1
ATOM 786 C CA . GLU A 1 110 ? 17.033 -29.579 -4.080 1.00 59.62 110 GLU A CA 1
ATOM 787 C C . GLU A 1 110 ? 16.848 -28.138 -3.588 1.00 59.62 110 GLU A C 1
ATOM 789 O O . GLU A 1 110 ? 16.557 -27.955 -2.399 1.00 59.62 110 GLU A O 1
ATOM 794 N N . PRO A 1 111 ? 17.062 -27.108 -4.436 1.00 58.66 111 PRO A N 1
ATOM 795 C CA . PRO A 1 111 ? 16.802 -25.734 -4.048 1.00 58.66 111 PRO A CA 1
ATOM 796 C C . PRO A 1 111 ? 15.362 -25.708 -3.574 1.00 58.66 111 PRO A C 1
ATOM 798 O O . PRO A 1 111 ? 14.456 -25.929 -4.378 1.00 58.66 111 PRO A O 1
ATOM 801 N N . GLN A 1 112 ? 15.147 -25.533 -2.267 1.00 53.47 112 GLN A N 1
ATOM 802 C CA . GLN A 1 112 ? 13.794 -25.417 -1.757 1.00 53.47 112 GLN A CA 1
ATOM 803 C C . GLN A 1 112 ? 13.175 -24.286 -2.552 1.00 53.47 112 GLN A C 1
ATOM 805 O O . GLN A 1 112 ? 13.665 -23.159 -2.470 1.00 53.47 112 GLN A O 1
ATOM 810 N N . ALA A 1 113 ? 12.183 -24.615 -3.384 1.00 54.28 113 ALA A N 1
ATOM 811 C CA . ALA A 1 113 ? 11.440 -23.637 -4.146 1.00 54.28 113 ALA A CA 1
ATOM 812 C C . ALA A 1 113 ? 10.932 -22.635 -3.115 1.00 54.28 113 ALA A C 1
ATOM 814 O O . ALA A 1 113 ? 10.036 -22.951 -2.328 1.00 54.28 113 ALA A O 1
ATOM 815 N N . GLN A 1 114 ? 11.615 -21.493 -3.014 1.00 58.38 114 GLN A N 1
ATOM 816 C CA . GLN A 1 114 ? 11.308 -20.494 -2.011 1.00 58.38 114 GLN A CA 1
ATOM 817 C C . GLN A 1 114 ? 9.875 -20.103 -2.299 1.00 58.38 114 GLN A C 1
ATOM 819 O O . GLN A 1 114 ? 9.571 -19.609 -3.387 1.00 58.38 114 GLN A O 1
ATOM 824 N N . ALA A 1 115 ? 8.986 -20.439 -1.360 1.00 59.69 115 ALA A N 1
ATOM 825 C CA . ALA A 1 115 ? 7.588 -20.083 -1.473 1.00 59.69 115 ALA A CA 1
ATOM 826 C C . ALA A 1 115 ? 7.541 -18.596 -1.842 1.00 59.69 115 ALA A C 1
ATOM 828 O O . ALA A 1 115 ? 8.301 -17.816 -1.251 1.00 59.69 115 ALA A O 1
ATOM 829 N N . PRO A 1 116 ? 6.735 -18.208 -2.845 1.00 71.12 116 PRO A N 1
ATOM 830 C CA . PRO A 1 116 ? 6.746 -16.846 -3.344 1.00 71.12 116 PRO A CA 1
ATOM 831 C C . PRO A 1 116 ? 6.576 -15.903 -2.157 1.00 71.12 116 PRO A C 1
ATOM 833 O O . PRO A 1 116 ? 5.699 -16.111 -1.320 1.00 71.12 116 PRO A O 1
ATOM 836 N N . TYR A 1 117 ? 7.454 -14.908 -2.042 1.00 81.38 117 TYR A N 1
ATOM 837 C CA . TYR A 1 117 ? 7.382 -13.932 -0.963 1.00 81.38 117 TYR A CA 1
ATOM 838 C C . TYR A 1 117 ? 6.108 -13.106 -1.145 1.00 81.38 117 TYR A C 1
ATOM 840 O O . TYR A 1 117 ? 6.060 -12.155 -1.928 1.00 81.38 117 TYR A O 1
ATOM 848 N N . LEU A 1 118 ? 5.040 -13.544 -0.480 1.00 88.75 118 LEU A N 1
ATOM 849 C CA . LEU A 1 118 ? 3.741 -12.902 -0.541 1.00 88.75 118 LEU A CA 1
ATOM 850 C C . LEU A 1 118 ? 3.699 -11.784 0.488 1.00 88.75 118 LEU A C 1
ATOM 852 O O . LEU A 1 118 ? 4.039 -11.971 1.660 1.00 88.75 118 LEU A O 1
ATOM 856 N N . ALA A 1 119 ? 3.229 -10.622 0.056 1.00 88.12 119 ALA A N 1
ATOM 857 C CA . ALA A 1 119 ? 2.924 -9.547 0.964 1.00 88.12 119 ALA A CA 1
ATOM 858 C C . ALA A 1 119 ? 1.844 -10.000 1.946 1.00 88.12 119 ALA A C 1
ATOM 860 O O . ALA A 1 119 ? 0.845 -10.619 1.577 1.00 88.12 119 ALA A O 1
ATOM 861 N N . ILE A 1 120 ? 2.052 -9.660 3.208 1.00 91.06 120 ILE A N 1
ATOM 862 C CA . ILE A 1 120 ? 1.093 -9.885 4.281 1.00 91.06 120 ILE A CA 1
ATOM 863 C C . ILE A 1 120 ? 0.935 -8.603 5.075 1.00 91.06 120 ILE A C 1
ATOM 865 O O . ILE A 1 120 ? 1.799 -7.710 5.056 1.00 91.06 120 ILE A O 1
ATOM 869 N N . CYS A 1 121 ? -0.144 -8.528 5.840 1.00 93.75 121 CYS A N 1
ATOM 870 C CA . CYS A 1 121 ? -0.158 -7.594 6.934 1.00 93.75 121 CYS A CA 1
ATOM 871 C C . CYS A 1 121 ? 0.800 -8.064 8.049 1.00 93.75 121 CYS A C 1
ATOM 873 O O . CYS A 1 121 ? 0.634 -9.150 8.594 1.00 93.75 121 CYS A O 1
ATOM 875 N N . GLY A 1 122 ? 1.813 -7.261 8.377 1.00 89.38 122 GLY A N 1
ATOM 876 C CA . GLY A 1 122 ? 2.798 -7.562 9.421 1.00 89.38 122 GLY A CA 1
ATOM 877 C C . GLY A 1 122 ? 2.291 -7.417 10.862 1.00 89.38 122 GLY A C 1
ATOM 878 O O . GLY A 1 122 ? 2.873 -8.007 11.767 1.00 89.38 122 GLY A O 1
ATOM 879 N N . GLN A 1 123 ? 1.228 -6.650 11.097 1.00 94.31 123 GLN A N 1
ATOM 880 C CA . GLN A 1 123 ? 0.647 -6.408 12.408 1.00 94.31 123 GLN A CA 1
ATOM 881 C C . GLN A 1 123 ? -0.840 -6.079 12.300 1.00 94.31 123 GLN A C 1
ATOM 883 O O . GLN A 1 123 ? -1.258 -5.202 11.541 1.00 94.31 123 GLN A O 1
ATOM 888 N N . TYR A 1 124 ? -1.621 -6.753 13.139 1.00 96.44 124 TYR A N 1
ATOM 889 C CA . TYR A 1 124 ? -3.060 -6.579 13.232 1.00 96.44 124 TYR A CA 1
ATOM 890 C C . TYR A 1 124 ? -3.467 -5.914 14.548 1.00 96.44 124 TYR A C 1
ATOM 892 O O . TYR A 1 124 ? -2.840 -6.124 15.589 1.00 96.44 124 TYR A O 1
ATOM 900 N N . TYR A 1 125 ? -4.553 -5.149 14.501 1.00 97.31 125 TYR A N 1
ATOM 901 C CA . TYR A 1 125 ? -5.186 -4.524 15.654 1.00 97.31 125 TYR A CA 1
ATOM 902 C C . TYR A 1 125 ? -6.700 -4.699 15.598 1.00 97.31 125 TYR A C 1
ATOM 904 O O . TYR A 1 125 ? -7.332 -4.335 14.612 1.00 97.31 125 TYR A O 1
ATOM 912 N N . THR A 1 126 ? -7.301 -5.217 16.665 1.00 97.88 126 THR A N 1
ATOM 913 C CA . THR A 1 126 ? -8.762 -5.320 16.763 1.00 97.88 126 THR A CA 1
ATOM 914 C C . THR A 1 126 ? -9.336 -4.031 17.326 1.00 97.88 126 THR A C 1
ATOM 916 O O . THR A 1 126 ? -9.029 -3.680 18.467 1.00 97.88 126 THR A O 1
ATOM 919 N N . LEU A 1 127 ? -10.199 -3.371 16.549 1.00 97.25 127 LEU A N 1
ATOM 920 C CA . LEU A 1 127 ? -10.904 -2.163 16.978 1.00 97.25 127 LEU A CA 1
ATOM 921 C C . LEU A 1 127 ? -11.817 -2.439 18.176 1.00 97.25 127 LEU A C 1
ATOM 923 O O . LEU A 1 127 ? -12.622 -3.375 18.156 1.00 97.25 127 LEU A O 1
ATOM 927 N N . ARG A 1 128 ? -11.731 -1.590 19.198 1.00 97.50 128 ARG A N 1
ATOM 928 C CA . ARG A 1 128 ? -12.483 -1.677 20.453 1.00 97.50 128 ARG A CA 1
ATOM 929 C C . ARG A 1 128 ? -13.447 -0.505 20.594 1.00 97.50 128 ARG A C 1
ATOM 931 O O . ARG A 1 128 ? -13.281 0.551 19.988 1.00 97.50 128 ARG A O 1
ATOM 938 N N . ALA A 1 129 ? -14.451 -0.685 21.448 1.00 97.31 129 ALA A N 1
ATOM 939 C CA . ALA A 1 129 ? -15.365 0.391 21.800 1.00 97.31 129 ALA A CA 1
ATOM 940 C C . ALA A 1 129 ? -14.600 1.577 22.412 1.00 97.31 129 ALA A C 1
ATOM 942 O O . ALA A 1 129 ? -13.809 1.396 23.337 1.00 97.31 129 ALA A O 1
ATOM 943 N N . GLY A 1 130 ? -14.850 2.780 21.892 1.00 96.00 130 GLY A N 1
ATOM 944 C CA . GLY A 1 130 ? -14.153 4.005 22.294 1.00 96.00 130 GLY A CA 1
ATOM 945 C C . GLY A 1 130 ? -12.927 4.347 21.442 1.00 96.00 130 GLY A C 1
ATOM 946 O O . GLY A 1 130 ? -12.445 5.476 21.526 1.00 96.00 130 GLY A O 1
ATOM 947 N N . ASP A 1 131 ? -12.458 3.440 20.579 1.00 98.19 131 ASP A N 1
ATOM 948 C CA . ASP A 1 131 ? -11.403 3.775 19.626 1.00 98.19 131 ASP A CA 1
ATOM 949 C C . ASP A 1 131 ? -11.902 4.760 18.566 1.00 98.19 131 ASP A C 1
ATOM 951 O O . ASP A 1 131 ? -13.071 4.762 18.161 1.00 98.19 131 ASP A O 1
ATOM 955 N N . THR A 1 132 ? -10.965 5.568 18.077 1.00 97.94 132 THR A N 1
ATOM 956 C CA . THR A 1 132 ? -11.119 6.459 16.926 1.00 97.94 132 THR A CA 1
ATOM 957 C C . THR A 1 132 ? -10.012 6.153 15.919 1.00 97.94 132 THR A C 1
ATOM 959 O O . THR A 1 132 ? -8.947 5.658 16.286 1.00 97.94 132 THR A O 1
ATOM 962 N N . CYS A 1 133 ? -10.197 6.486 14.639 1.00 97.88 133 CYS A N 1
ATOM 963 C CA . CYS A 1 133 ? -9.116 6.290 13.669 1.00 97.88 133 CYS A CA 1
ATOM 964 C C . CYS A 1 133 ? -7.866 7.090 14.054 1.00 97.88 133 CYS A C 1
ATOM 966 O O . CYS A 1 133 ? -6.752 6.603 13.901 1.00 97.88 133 CYS A O 1
ATOM 968 N N . THR A 1 134 ? -8.047 8.287 14.615 1.00 98.12 134 THR A N 1
ATOM 969 C CA . THR A 1 134 ? -6.950 9.125 15.107 1.00 98.12 134 THR A CA 1
ATOM 970 C C . THR A 1 134 ? -6.206 8.471 16.272 1.00 98.12 134 THR A C 1
ATOM 972 O O . THR A 1 134 ? -4.977 8.498 16.287 1.00 98.12 134 THR A O 1
ATOM 975 N N . SER A 1 135 ? -6.906 7.842 17.227 1.00 98.06 135 SER A N 1
ATOM 976 C CA . SER A 1 135 ? -6.239 7.153 18.342 1.00 98.06 135 SER A CA 1
ATOM 977 C C . SER A 1 135 ? -5.430 5.952 17.859 1.00 98.06 135 SER A C 1
ATOM 979 O O . SER A 1 135 ? -4.296 5.785 18.302 1.00 98.06 135 SER A O 1
ATOM 981 N N . VAL A 1 136 ? -5.946 5.177 16.898 1.00 97.94 136 VAL A N 1
ATOM 982 C CA . VAL A 1 136 ? -5.211 4.057 16.283 1.00 97.94 136 VAL A CA 1
ATOM 983 C C . VAL A 1 136 ? -3.995 4.558 15.498 1.00 97.94 136 VAL A C 1
ATOM 985 O O . VAL A 1 136 ? -2.896 4.031 15.658 1.00 97.94 136 VAL A O 1
ATOM 988 N N . VAL A 1 137 ? -4.153 5.615 14.696 1.00 97.94 137 VAL A N 1
ATOM 989 C CA . VAL A 1 137 ? -3.044 6.241 13.955 1.00 97.94 137 VAL A CA 1
ATOM 990 C C . VAL A 1 137 ? -1.932 6.692 14.895 1.00 97.94 137 VAL A C 1
ATOM 992 O O . VAL A 1 137 ? -0.762 6.429 14.619 1.00 97.94 137 VAL A O 1
ATOM 995 N N . ASN A 1 138 ? -2.285 7.333 16.009 1.00 97.56 138 ASN A N 1
ATOM 996 C CA . ASN A 1 138 ? -1.312 7.788 16.997 1.00 97.56 138 ASN A CA 1
ATOM 997 C C . ASN A 1 138 ? -0.638 6.608 17.705 1.00 97.56 138 ASN A C 1
ATOM 999 O O . ASN A 1 138 ? 0.585 6.595 17.828 1.00 97.56 138 ASN A O 1
ATOM 1003 N N . LEU A 1 139 ? -1.415 5.596 18.106 1.00 97.19 139 LEU A N 1
ATOM 1004 C CA . LEU A 1 139 ? -0.912 4.398 18.780 1.00 97.19 139 LEU A CA 1
ATOM 1005 C C . LEU A 1 139 ? 0.148 3.671 17.942 1.00 97.19 139 LEU A C 1
ATOM 1007 O O . LEU A 1 139 ? 1.167 3.241 18.477 1.00 97.19 139 LEU A O 1
ATOM 1011 N N . TYR A 1 140 ? -0.063 3.586 16.628 1.00 96.50 140 TYR A N 1
ATOM 1012 C CA . TYR A 1 140 ? 0.843 2.909 15.696 1.00 96.50 140 TYR A CA 1
ATOM 1013 C C . TYR A 1 140 ? 1.792 3.856 14.951 1.00 96.50 140 TYR A C 1
ATOM 1015 O O . TYR A 1 140 ? 2.537 3.428 14.070 1.00 96.50 140 TYR A O 1
ATOM 1023 N N . SER A 1 141 ? 1.814 5.143 15.318 1.00 95.38 141 SER A N 1
ATOM 1024 C CA . SER A 1 141 ? 2.664 6.166 14.691 1.00 95.38 141 SER A CA 1
ATOM 1025 C C . SER A 1 141 ? 2.529 6.221 13.159 1.00 95.38 141 SER A C 1
ATOM 1027 O O . SER A 1 141 ? 3.521 6.384 12.447 1.00 95.38 141 SER A O 1
ATOM 1029 N N . LEU A 1 142 ? 1.303 6.087 12.644 1.00 95.00 142 LEU A N 1
ATOM 1030 C CA . LEU A 1 142 ? 1.004 6.077 11.204 1.00 95.00 142 LEU A CA 1
ATOM 1031 C C . LEU A 1 142 ? 0.920 7.488 10.598 1.00 95.00 142 LEU A C 1
ATOM 1033 O O . LEU A 1 142 ? 0.716 7.642 9.394 1.00 95.00 142 LEU A O 1
ATOM 1037 N N . SER A 1 143 ? 1.087 8.536 11.409 1.00 94.69 143 SER A N 1
ATOM 1038 C CA . SER A 1 143 ? 1.004 9.934 10.972 1.00 94.69 143 SER A CA 1
ATOM 1039 C C . SER A 1 143 ? 1.989 10.256 9.846 1.00 94.69 143 SER A C 1
ATOM 1041 O O . SER A 1 143 ? 1.604 10.888 8.867 1.00 94.69 143 SER A O 1
ATOM 1043 N N . SER A 1 144 ? 3.223 9.741 9.916 1.00 90.19 144 SER A N 1
ATOM 1044 C CA . SER A 1 144 ? 4.241 9.936 8.870 1.00 90.19 144 SER A CA 1
ATOM 1045 C C . SER A 1 144 ? 3.914 9.230 7.551 1.00 90.19 144 SER A C 1
ATOM 1047 O O . SER A 1 144 ? 4.554 9.495 6.542 1.00 90.19 144 SER A O 1
ATOM 1049 N N . MET A 1 145 ? 2.937 8.322 7.549 1.00 89.50 145 MET A N 1
ATOM 1050 C CA . MET A 1 145 ? 2.508 7.570 6.367 1.00 89.50 145 MET A CA 1
ATOM 1051 C C . MET A 1 145 ? 1.225 8.133 5.740 1.00 89.50 145 MET A C 1
ATOM 1053 O O . MET A 1 145 ? 0.696 7.554 4.792 1.00 89.50 145 MET A O 1
ATOM 1057 N N . GLY A 1 146 ? 0.719 9.260 6.253 1.00 92.31 146 GLY A N 1
ATOM 1058 C CA . GLY A 1 146 ? -0.540 9.878 5.826 1.00 92.31 146 GLY A CA 1
ATOM 1059 C C . GLY A 1 146 ? -1.697 9.685 6.811 1.00 92.31 146 GLY A C 1
ATOM 1060 O O . GLY A 1 146 ? -2.837 10.010 6.481 1.00 92.31 146 GLY A O 1
ATOM 1061 N N . GLY A 1 147 ? -1.433 9.154 8.009 1.00 95.75 147 GLY A N 1
ATOM 1062 C CA . GLY A 1 147 ? -2.383 9.124 9.119 1.00 95.75 147 GLY A CA 1
ATOM 1063 C C . GLY A 1 147 ? -3.653 8.323 8.831 1.00 95.75 147 GLY A C 1
ATOM 1064 O O . GLY A 1 147 ? -3.596 7.147 8.470 1.00 95.75 147 GLY A O 1
ATOM 1065 N N . THR A 1 148 ? -4.818 8.944 9.011 1.00 96.50 148 THR A N 1
ATOM 1066 C CA . THR A 1 148 ? -6.121 8.279 8.834 1.00 96.50 148 THR A CA 1
ATOM 1067 C C . THR A 1 148 ? -6.361 7.864 7.385 1.00 96.50 148 THR A C 1
ATOM 1069 O O . THR A 1 148 ? -6.857 6.764 7.147 1.00 96.50 148 THR A O 1
ATOM 1072 N N . SER A 1 149 ? -5.921 8.674 6.418 1.00 95.19 149 SER A N 1
ATOM 1073 C CA . SER A 1 149 ? -5.999 8.354 4.988 1.00 95.19 149 SER A CA 1
ATOM 1074 C C . SER A 1 149 ? -5.190 7.105 4.638 1.00 95.19 149 SER A C 1
ATOM 1076 O O . SER A 1 149 ? -5.603 6.308 3.798 1.00 95.19 149 SER A O 1
ATOM 1078 N N . PHE A 1 150 ? -4.044 6.903 5.297 1.00 95.06 150 PHE A N 1
ATOM 1079 C CA . PHE A 1 150 ? -3.278 5.666 5.168 1.00 95.06 150 PHE A CA 1
ATOM 1080 C C . PHE A 1 150 ? -4.027 4.480 5.762 1.00 95.06 150 PHE A C 1
ATOM 1082 O O . PHE A 1 150 ? -4.233 3.484 5.072 1.00 95.06 150 PHE A O 1
ATOM 1089 N N . LEU A 1 151 ? -4.484 4.613 7.010 1.00 96.25 151 LEU A N 1
ATOM 1090 C CA . LEU A 1 151 ? -5.180 3.546 7.724 1.00 96.25 151 LEU A CA 1
ATOM 1091 C C . LEU A 1 151 ? -6.419 3.047 6.963 1.00 96.25 151 LEU A C 1
ATOM 1093 O O . LEU A 1 151 ? -6.630 1.838 6.880 1.00 96.25 151 LEU A O 1
ATOM 1097 N N . GLN A 1 152 ? -7.208 3.953 6.375 1.00 95.56 152 GLN A N 1
ATOM 1098 C CA . GLN A 1 152 ? -8.361 3.590 5.541 1.00 95.56 152 GLN A CA 1
ATOM 1099 C C . GLN A 1 152 ? -7.946 2.961 4.214 1.00 95.56 152 GLN A C 1
ATOM 1101 O O . GLN A 1 152 ? -8.561 1.993 3.777 1.00 95.56 152 GLN A O 1
ATOM 1106 N N . ARG A 1 153 ? -6.882 3.463 3.577 1.00 93.81 153 ARG A N 1
ATOM 1107 C CA . ARG A 1 153 ? -6.393 2.899 2.314 1.00 93.81 153 ARG A CA 1
ATOM 1108 C C . ARG A 1 153 ? -6.000 1.431 2.461 1.00 93.81 153 ARG A C 1
ATOM 1110 O O . ARG A 1 153 ? -6.297 0.645 1.572 1.00 93.81 153 ARG A O 1
ATOM 1117 N N . ILE A 1 154 ? -5.370 1.055 3.573 1.00 95.12 154 ILE A N 1
ATOM 1118 C CA . ILE A 1 154 ? -4.921 -0.329 3.813 1.00 95.12 154 ILE A CA 1
ATOM 1119 C C . ILE A 1 154 ? -5.999 -1.226 4.446 1.00 95.12 154 ILE A C 1
ATOM 1121 O O . ILE A 1 154 ? -5.824 -2.445 4.532 1.00 95.12 154 ILE A O 1
ATOM 1125 N N . ASN A 1 155 ? -7.118 -0.629 4.865 1.00 96.31 155 ASN A N 1
ATOM 1126 C CA . ASN A 1 155 ? -8.294 -1.298 5.414 1.00 96.31 155 ASN A CA 1
ATOM 1127 C C . ASN A 1 155 ? -9.553 -0.768 4.713 1.00 96.31 155 ASN A C 1
ATOM 1129 O O . ASN A 1 155 ? -10.281 0.031 5.298 1.00 96.31 155 ASN A O 1
ATOM 1133 N N . PRO A 1 156 ? -9.843 -1.189 3.472 1.00 93.62 156 PRO A N 1
ATOM 1134 C CA . PRO A 1 156 ? -10.920 -0.600 2.671 1.00 93.62 156 PRO A CA 1
ATOM 1135 C C . PRO A 1 156 ? -12.323 -0.756 3.286 1.00 93.62 156 PRO A C 1
ATOM 1137 O O . PRO A 1 156 ? -13.235 -0.017 2.931 1.00 93.62 156 PRO A O 1
ATOM 1140 N N . THR A 1 157 ? -12.507 -1.689 4.223 1.00 94.19 157 THR A N 1
ATOM 1141 C CA . THR A 1 157 ? -13.755 -1.868 4.982 1.00 94.19 157 THR A CA 1
ATOM 1142 C C . THR A 1 157 ? -13.888 -0.917 6.178 1.00 94.19 157 THR A C 1
ATOM 1144 O O . THR A 1 157 ? -14.966 -0.828 6.762 1.00 94.19 157 THR A O 1
ATOM 1147 N N . LEU A 1 158 ? -12.821 -0.207 6.563 1.00 96.31 158 LEU A N 1
ATOM 1148 C CA . LEU A 1 158 ? -12.817 0.735 7.680 1.00 96.31 158 LEU A CA 1
ATOM 1149 C C . LEU A 1 158 ? -13.424 2.080 7.268 1.00 96.31 158 LEU A C 1
ATOM 1151 O O . LEU A 1 158 ? -12.884 2.810 6.431 1.00 96.31 158 LEU A O 1
ATOM 1155 N N . ASN A 1 159 ? -14.490 2.475 7.959 1.00 95.50 159 ASN A N 1
ATOM 1156 C CA . ASN A 1 159 ? -15.094 3.791 7.797 1.00 95.50 159 ASN A CA 1
ATOM 1157 C C . ASN A 1 159 ? -14.767 4.700 8.991 1.00 95.50 159 ASN A C 1
ATOM 1159 O O . ASN A 1 159 ? -15.397 4.604 10.041 1.00 95.50 159 ASN A O 1
ATOM 1163 N N . CYS A 1 160 ? -13.830 5.636 8.822 1.00 96.25 160 CYS A N 1
ATOM 1164 C CA . CYS A 1 160 ? -13.463 6.568 9.892 1.00 96.25 160 CYS A CA 1
ATOM 1165 C C . CYS A 1 160 ? -14.546 7.600 10.236 1.00 96.25 160 CYS A C 1
ATOM 1167 O O . CYS A 1 160 ? -14.501 8.160 11.328 1.00 96.25 160 CYS A O 1
ATOM 1169 N N . ASN A 1 161 ? -15.539 7.815 9.364 1.00 95.69 161 ASN A N 1
ATOM 1170 C CA . ASN A 1 161 ? -16.687 8.679 9.658 1.00 95.69 161 ASN A CA 1
ATOM 1171 C C . ASN A 1 161 ? -17.750 7.962 10.504 1.00 95.69 161 ASN A C 1
ATOM 1173 O O . ASN A 1 161 ? -18.595 8.611 11.113 1.00 95.69 161 ASN A O 1
ATOM 1177 N N . ASN A 1 162 ? -17.716 6.626 10.549 1.00 95.62 162 ASN A N 1
ATOM 1178 C CA . ASN A 1 162 ? -18.604 5.804 11.364 1.00 95.62 162 ASN A CA 1
ATOM 1179 C C . ASN A 1 162 ? -17.844 4.595 11.928 1.00 95.62 162 ASN A C 1
ATOM 1181 O O . ASN A 1 162 ? -18.106 3.442 11.577 1.00 95.62 162 ASN A O 1
ATOM 1185 N N . ILE A 1 163 ? -16.875 4.867 12.805 1.00 94.75 163 ILE A N 1
ATOM 1186 C CA . ILE A 1 163 ? -16.000 3.820 13.344 1.00 94.75 163 ILE A CA 1
ATOM 1187 C C . ILE A 1 163 ? -16.741 2.818 14.234 1.00 94.75 163 ILE A C 1
ATOM 1189 O O . ILE A 1 163 ? -16.312 1.677 14.362 1.00 94.75 163 ILE A O 1
ATOM 1193 N N . VAL A 1 164 ? -17.883 3.210 14.804 1.00 94.38 164 VAL A N 1
ATOM 1194 C CA . VAL A 1 164 ? -18.689 2.342 15.672 1.00 94.38 164 VAL A CA 1
ATOM 1195 C C . VAL A 1 164 ? -19.174 1.102 14.918 1.00 94.38 164 VAL A C 1
ATOM 1197 O O . VAL A 1 164 ? -19.162 0.004 15.468 1.00 94.38 164 VAL A O 1
ATOM 1200 N N . ALA A 1 165 ? -19.506 1.246 13.631 1.00 93.50 165 ALA A N 1
ATOM 1201 C CA . ALA A 1 165 ? -19.862 0.124 12.759 1.00 93.50 165 ALA A CA 1
ATOM 1202 C C . ALA A 1 165 ? -18.680 -0.816 12.449 1.00 93.50 165 ALA A C 1
ATOM 1204 O O . ALA A 1 165 ? -18.874 -1.899 11.908 1.00 93.50 165 ALA A O 1
ATOM 1205 N N . SER A 1 166 ? -17.456 -0.392 12.766 1.00 93.75 166 SER A N 1
ATOM 1206 C CA . SER A 1 166 ? -16.209 -1.125 12.539 1.00 93.75 166 SER A CA 1
ATOM 1207 C C . SER A 1 166 ? -15.646 -1.749 13.823 1.00 93.75 166 SER A C 1
ATOM 1209 O O . SER A 1 166 ? -14.571 -2.339 13.792 1.00 93.75 166 SER A O 1
ATOM 1211 N N . TYR A 1 167 ? -16.318 -1.641 14.971 1.00 95.75 167 TYR A N 1
ATOM 1212 C CA . TYR A 1 167 ? -15.833 -2.283 16.194 1.00 95.75 167 TYR A CA 1
ATOM 1213 C C . TYR A 1 167 ? -15.834 -3.813 16.076 1.00 95.75 167 TYR A C 1
ATOM 1215 O O . TYR A 1 167 ? -16.728 -4.411 15.483 1.00 95.75 167 TYR A O 1
ATOM 1223 N N . GLY A 1 168 ? -14.801 -4.448 16.632 1.00 94.00 168 GLY A N 1
ATOM 1224 C CA . GLY A 1 168 ? -14.582 -5.893 16.556 1.00 94.00 168 GLY A CA 1
ATOM 1225 C C . GLY A 1 168 ? -13.876 -6.376 15.286 1.00 94.00 168 GLY A C 1
ATOM 1226 O O . GLY A 1 168 ? -13.456 -7.532 15.249 1.00 94.00 168 GLY A O 1
ATOM 1227 N N . ILE A 1 169 ? -13.680 -5.526 14.270 1.00 94.94 169 ILE A N 1
ATOM 1228 C CA . ILE A 1 169 ? -12.920 -5.917 13.074 1.00 94.94 169 ILE A CA 1
ATOM 1229 C C . ILE A 1 169 ? -11.411 -5.861 13.337 1.00 94.94 169 ILE A C 1
ATOM 1231 O O . ILE A 1 169 ? -10.923 -5.022 14.099 1.00 94.94 169 ILE A O 1
ATOM 1235 N N . SER A 1 170 ? -10.667 -6.745 12.669 1.00 96.12 170 SER A N 1
ATOM 1236 C CA . SER A 1 170 ? -9.205 -6.733 12.673 1.00 96.12 170 SER A CA 1
ATOM 1237 C C . SER A 1 170 ? -8.686 -5.813 11.569 1.00 96.12 170 SER A C 1
ATOM 1239 O O . SER A 1 170 ? -8.964 -6.025 10.389 1.00 96.12 170 SER A O 1
ATOM 1241 N N . LEU A 1 171 ? -7.950 -4.778 11.960 1.00 96.88 171 LEU A N 1
ATOM 1242 C CA . LEU A 1 171 ? -7.298 -3.826 11.076 1.00 96.88 171 LEU A CA 1
ATOM 1243 C C . LEU A 1 171 ? -5.841 -4.196 10.865 1.00 96.88 171 LEU A C 1
ATOM 1245 O O . LEU A 1 171 ? -5.131 -4.526 11.812 1.00 96.88 171 LEU A O 1
ATOM 1249 N N . CYS A 1 172 ? -5.369 -4.016 9.643 1.00 97.12 172 CYS A N 1
ATOM 1250 C CA . CYS A 1 172 ? -3.954 -3.933 9.366 1.00 97.12 172 CYS A CA 1
ATOM 1251 C C . CYS A 1 172 ? -3.389 -2.587 9.841 1.00 97.12 172 CYS A C 1
ATOM 1253 O O . CYS A 1 172 ? -3.936 -1.537 9.498 1.00 97.12 172 CYS A O 1
ATOM 1255 N N . VAL A 1 173 ? -2.298 -2.610 10.607 1.00 96.25 173 VAL A N 1
ATOM 1256 C CA . VAL A 1 173 ? -1.677 -1.411 11.215 1.00 96.25 173 VAL A CA 1
ATOM 1257 C C . VAL A 1 173 ? -0.163 -1.355 10.995 1.00 96.25 173 VAL A C 1
ATOM 1259 O O . VAL A 1 173 ? 0.578 -0.790 11.795 1.00 96.25 173 VAL A O 1
ATOM 1262 N N . ASN A 1 174 ? 0.317 -1.958 9.907 1.00 90.69 174 ASN A N 1
ATOM 1263 C CA . ASN A 1 174 ? 1.751 -2.052 9.640 1.00 90.69 174 ASN A CA 1
ATOM 1264 C C . ASN A 1 174 ? 2.411 -0.692 9.526 1.00 90.69 174 ASN A C 1
ATOM 1266 O O . ASN A 1 174 ? 1.901 0.219 8.871 1.00 90.69 174 ASN A O 1
ATOM 1270 N N . LYS A 1 175 ? 3.639 -0.656 10.026 1.00 87.94 175 LYS A N 1
ATOM 1271 C CA . LYS A 1 175 ? 4.611 0.374 9.720 1.00 87.94 175 LYS A CA 1
ATOM 1272 C C . LYS A 1 175 ? 5.744 -0.238 8.910 1.00 87.94 175 LYS A C 1
ATOM 1274 O O . LYS A 1 175 ? 6.195 -1.345 9.196 1.00 87.94 175 LYS A O 1
ATOM 1279 N N . TYR A 1 176 ? 6.205 0.493 7.910 1.00 88.19 176 TYR A N 1
ATOM 1280 C CA . TYR A 1 176 ? 7.376 0.135 7.123 1.00 88.19 176 TYR A CA 1
ATOM 1281 C C . TYR A 1 176 ? 8.138 1.401 6.740 1.00 88.19 176 TYR A C 1
ATOM 1283 O O . TYR A 1 176 ? 7.576 2.498 6.701 1.00 88.19 176 TYR A O 1
ATOM 1291 N N . SER A 1 177 ? 9.425 1.237 6.457 1.00 84.69 177 SER A N 1
ATOM 1292 C CA . SER A 1 177 ? 10.245 2.289 5.866 1.00 84.69 177 SER A CA 1
ATOM 1293 C C . SER A 1 177 ? 10.103 2.195 4.355 1.00 84.69 177 SER A C 1
ATOM 1295 O O . SER A 1 177 ? 10.680 1.310 3.730 1.00 84.69 177 SER A O 1
ATOM 1297 N N . GLN A 1 178 ? 9.283 3.071 3.776 1.00 85.06 178 GLN A N 1
ATOM 1298 C CA . GLN A 1 178 ? 9.177 3.186 2.326 1.00 85.06 178 GLN A CA 1
ATOM 1299 C C . GLN A 1 178 ? 10.529 3.665 1.786 1.00 85.06 178 GLN A C 1
ATOM 1301 O O . GLN A 1 178 ? 11.060 4.671 2.261 1.00 85.06 178 GLN A O 1
ATOM 1306 N N . TRP A 1 179 ? 11.093 2.945 0.818 1.00 86.25 179 TRP A N 1
ATOM 1307 C CA . TRP A 1 179 ? 12.270 3.424 0.095 1.00 86.25 179 TRP A CA 1
ATOM 1308 C C . TRP A 1 179 ? 11.917 4.677 -0.717 1.00 86.25 179 TRP A C 1
ATOM 1310 O O . TRP A 1 179 ? 10.746 4.969 -0.970 1.00 86.25 179 TRP A O 1
ATOM 1320 N N . SER A 1 180 ? 12.932 5.437 -1.123 1.00 83.38 180 SER A N 1
ATOM 1321 C CA . SER A 1 180 ? 12.710 6.605 -1.975 1.00 83.38 180 SER A CA 1
ATOM 1322 C C . SER A 1 180 ? 12.196 6.161 -3.343 1.00 83.38 180 SER A C 1
ATOM 1324 O O . SER A 1 180 ? 12.813 5.314 -3.986 1.00 83.38 180 SER A O 1
ATOM 1326 N N . ILE A 1 181 ? 11.084 6.744 -3.794 1.00 87.50 181 ILE A N 1
ATOM 1327 C CA . ILE A 1 181 ? 10.479 6.458 -5.098 1.00 87.50 181 ILE A CA 1
ATOM 1328 C C . ILE A 1 181 ? 10.608 7.701 -5.997 1.00 87.50 181 ILE A C 1
ATOM 1330 O O . ILE A 1 181 ? 9.644 8.461 -6.136 1.00 87.50 181 ILE A O 1
ATOM 1334 N N . PRO A 1 182 ? 11.796 7.980 -6.562 1.00 84.19 182 PRO A N 1
ATOM 1335 C CA . PRO A 1 182 ? 11.972 9.125 -7.444 1.00 84.19 182 PRO A CA 1
ATOM 1336 C C . PRO A 1 182 ? 11.271 8.897 -8.790 1.00 84.19 182 PRO A C 1
ATOM 1338 O O . PRO A 1 182 ? 11.149 7.767 -9.255 1.00 84.19 182 PRO A O 1
ATOM 1341 N N . ASN A 1 183 ? 10.870 9.991 -9.444 1.00 87.75 183 ASN A N 1
ATOM 1342 C CA . ASN A 1 183 ? 10.488 10.001 -10.862 1.00 87.75 183 ASN A CA 1
ATOM 1343 C C . ASN A 1 183 ? 9.347 9.043 -11.246 1.00 87.75 183 ASN A C 1
ATOM 1345 O O . ASN A 1 183 ? 9.347 8.482 -12.341 1.00 87.75 183 ASN A O 1
ATOM 1349 N N . CYS A 1 184 ? 8.378 8.848 -10.351 1.00 95.19 184 CYS A N 1
ATOM 1350 C CA . CYS A 1 184 ? 7.258 7.954 -10.597 1.00 95.19 184 CYS A CA 1
ATOM 1351 C C . CYS A 1 184 ? 6.056 8.658 -11.234 1.00 95.19 184 CYS A C 1
ATOM 1353 O O . CYS A 1 184 ? 5.551 9.644 -10.698 1.00 95.19 184 CYS A O 1
ATOM 1355 N N . TYR A 1 185 ? 5.546 8.094 -12.325 1.00 94.31 185 TYR A N 1
ATOM 1356 C CA . TYR A 1 185 ? 4.324 8.532 -12.999 1.00 94.31 185 TYR A CA 1
ATOM 1357 C C . TYR A 1 185 ? 3.078 7.802 -12.504 1.00 94.31 185 TYR A C 1
ATOM 1359 O O . TYR A 1 185 ? 1.991 8.381 -12.472 1.00 94.31 185 TYR A O 1
ATOM 1367 N N . LYS A 1 186 ? 3.215 6.530 -12.104 1.00 95.12 186 LYS A N 1
ATOM 1368 C CA . LYS A 1 186 ? 2.087 5.717 -11.635 1.00 95.12 186 LYS A CA 1
ATOM 1369 C C . LYS A 1 186 ? 2.450 4.900 -10.410 1.00 95.12 186 LYS A C 1
ATOM 1371 O O . LYS A 1 186 ? 3.359 4.076 -10.444 1.00 95.12 186 LYS A O 1
ATOM 1376 N N . PHE A 1 187 ? 1.662 5.082 -9.357 1.00 95.31 187 PHE A N 1
ATOM 1377 C CA . PHE A 1 187 ? 1.797 4.344 -8.111 1.00 95.31 187 PHE A CA 1
ATOM 1378 C C . PHE A 1 187 ? 0.783 3.198 -8.016 1.00 95.31 187 PHE A C 1
ATOM 1380 O O . PHE A 1 187 ? -0.365 3.326 -8.448 1.00 95.31 187 PHE A O 1
ATOM 1387 N N . ALA A 1 188 ? 1.200 2.102 -7.392 1.00 95.62 188 ALA A N 1
ATOM 1388 C CA . ALA A 1 188 ? 0.361 0.979 -6.990 1.00 95.62 188 ALA A CA 1
ATOM 1389 C C . ALA A 1 188 ? 0.486 0.742 -5.479 1.00 95.62 188 ALA A C 1
ATOM 1391 O O . ALA A 1 188 ? 1.528 1.029 -4.893 1.00 95.62 188 ALA A O 1
ATOM 1392 N N . ASN A 1 189 ? -0.568 0.213 -4.852 1.00 94.44 189 ASN A N 1
ATOM 1393 C CA . ASN A 1 189 ? -0.510 -0.254 -3.464 1.00 94.44 189 ASN A CA 1
ATOM 1394 C C . ASN A 1 189 ? -0.373 -1.777 -3.447 1.00 94.44 189 ASN A C 1
ATOM 1396 O O . ASN A 1 189 ? -1.064 -2.462 -4.201 1.00 94.44 189 ASN A O 1
ATOM 1400 N N . VAL A 1 190 ? 0.467 -2.282 -2.550 1.00 95.50 190 VAL A N 1
ATOM 1401 C CA . VAL A 1 190 ? 0.653 -3.711 -2.294 1.00 95.50 190 VAL A CA 1
ATOM 1402 C C . VAL A 1 190 ? -0.478 -4.241 -1.414 1.00 95.50 190 VAL A C 1
ATOM 1404 O O . VAL A 1 190 ? -0.784 -3.670 -0.363 1.00 95.50 190 VAL A O 1
ATOM 1407 N N . TRP A 1 191 ? -1.054 -5.369 -1.808 1.00 94.62 191 TRP A N 1
ATOM 1408 C CA . TRP A 1 191 ? -2.107 -6.087 -1.096 1.00 94.62 191 TRP A CA 1
ATOM 1409 C C . TRP A 1 191 ? -1.646 -7.463 -0.638 1.00 94.62 191 TRP A C 1
ATOM 1411 O O . TRP A 1 191 ? -0.654 -7.994 -1.128 1.00 94.62 191 TRP A O 1
ATOM 1421 N N . ASP A 1 192 ? -2.389 -8.050 0.299 1.00 93.12 192 ASP A N 1
ATOM 1422 C CA . ASP A 1 192 ? -2.100 -9.402 0.771 1.00 93.12 192 ASP A CA 1
ATOM 1423 C C . ASP A 1 192 ? -2.104 -10.407 -0.379 1.00 93.12 192 ASP A C 1
ATOM 1425 O O . ASP A 1 192 ? -2.957 -10.356 -1.266 1.00 93.12 192 ASP A O 1
ATOM 1429 N N . GLY A 1 193 ? -1.148 -11.329 -0.345 1.00 93.06 193 GLY A N 1
ATOM 1430 C CA . GLY A 1 193 ? -0.990 -12.344 -1.378 1.00 93.06 193 GLY A CA 1
ATOM 1431 C C . GLY A 1 193 ? -0.273 -11.852 -2.635 1.00 93.06 193 GLY A C 1
ATOM 1432 O O . GLY A 1 193 ? -0.003 -12.665 -3.513 1.00 93.06 193 GLY A O 1
ATOM 1433 N N . GLN A 1 194 ? 0.068 -10.564 -2.745 1.00 95.94 194 GLN A N 1
ATOM 1434 C CA . GLN A 1 194 ? 0.846 -10.075 -3.882 1.00 95.94 194 GLN A CA 1
ATOM 1435 C C . GLN A 1 194 ? 2.343 -10.313 -3.677 1.00 95.94 194 GLN A C 1
ATOM 1437 O O . GLN A 1 194 ? 2.907 -9.963 -2.644 1.00 95.94 194 GLN A O 1
ATOM 1442 N N . SER A 1 195 ? 2.996 -10.862 -4.694 1.00 96.00 195 SER A N 1
ATOM 1443 C CA . SER A 1 195 ? 4.453 -10.870 -4.855 1.00 96.00 195 SER A CA 1
ATOM 1444 C C . SER A 1 195 ? 4.887 -9.807 -5.870 1.00 96.00 195 SER A C 1
ATOM 1446 O O . SER A 1 195 ? 4.072 -9.347 -6.676 1.00 96.00 195 SER A O 1
ATOM 1448 N N . CYS A 1 196 ? 6.179 -9.470 -5.914 1.00 96.19 196 CYS A N 1
ATOM 1449 C CA . CYS A 1 196 ? 6.728 -8.623 -6.980 1.00 96.19 196 CYS A CA 1
ATOM 1450 C C . CYS A 1 196 ? 6.405 -9.157 -8.383 1.00 96.19 196 CYS A C 1
ATOM 1452 O O . CYS A 1 196 ? 6.094 -8.377 -9.276 1.00 96.19 196 CYS A O 1
ATOM 1454 N N . GLU A 1 197 ? 6.419 -10.478 -8.571 1.00 96.06 197 GLU A N 1
ATOM 1455 C CA . GLU A 1 197 ? 6.094 -11.118 -9.849 1.00 96.06 197 GLU A CA 1
ATOM 1456 C C . GLU A 1 197 ? 4.619 -10.920 -10.225 1.00 96.06 197 GLU A C 1
ATOM 1458 O O . GLU A 1 197 ? 4.305 -10.514 -11.346 1.00 96.06 197 GLU A O 1
ATOM 1463 N N . SER A 1 198 ? 3.704 -11.111 -9.267 1.00 96.81 198 SER A N 1
ATOM 1464 C CA . SER A 1 198 ? 2.274 -10.867 -9.494 1.00 96.81 198 SER A CA 1
ATOM 1465 C C . SER A 1 198 ? 1.986 -9.398 -9.820 1.00 96.81 198 SER A C 1
ATOM 1467 O O . SER A 1 198 ? 1.141 -9.101 -10.664 1.00 96.81 198 SER A O 1
ATOM 1469 N N . ILE A 1 199 ? 2.718 -8.471 -9.195 1.00 96.75 199 ILE A N 1
ATOM 1470 C CA . ILE A 1 199 ? 2.585 -7.032 -9.427 1.00 96.75 199 ILE A CA 1
ATOM 1471 C C . ILE A 1 199 ? 3.148 -6.678 -10.799 1.00 96.75 199 ILE A C 1
ATOM 1473 O O . ILE A 1 199 ? 2.466 -6.024 -11.582 1.00 96.75 199 ILE A O 1
ATOM 1477 N N . SER A 1 200 ? 4.344 -7.166 -11.125 1.00 96.25 200 SER A N 1
ATOM 1478 C CA . SER A 1 200 ? 4.952 -6.987 -12.440 1.00 96.25 200 SER A CA 1
ATOM 1479 C C . SER A 1 200 ? 4.027 -7.473 -13.558 1.00 96.25 200 SER A C 1
ATOM 1481 O O . SER A 1 200 ? 3.803 -6.746 -14.522 1.00 96.25 200 SER A O 1
ATOM 1483 N N . THR A 1 201 ? 3.401 -8.636 -13.374 1.00 96.19 201 THR A N 1
ATOM 1484 C CA . THR A 1 201 ? 2.419 -9.188 -14.317 1.00 96.19 201 THR A CA 1
ATOM 1485 C C . THR A 1 201 ? 1.162 -8.319 -14.406 1.00 96.19 201 THR A C 1
ATOM 1487 O O . THR A 1 201 ? 0.696 -8.005 -15.499 1.00 96.19 201 THR A O 1
ATOM 1490 N N . THR A 1 202 ? 0.624 -7.880 -13.263 1.00 97.44 202 THR A N 1
ATOM 1491 C CA . THR A 1 202 ? -0.571 -7.015 -13.199 1.00 97.44 202 THR A CA 1
ATOM 1492 C C . THR A 1 202 ? -0.357 -5.688 -13.931 1.00 97.44 202 THR A C 1
ATOM 1494 O O . THR A 1 202 ? -1.285 -5.154 -14.538 1.00 97.44 202 THR A O 1
ATOM 1497 N N . TYR A 1 203 ? 0.865 -5.157 -13.888 1.00 96.31 203 TYR A N 1
ATOM 1498 C CA . TYR A 1 203 ? 1.239 -3.883 -14.499 1.00 96.31 203 TYR A CA 1
ATOM 1499 C C . TYR A 1 203 ? 2.134 -4.049 -15.734 1.00 96.31 203 TYR A C 1
ATOM 1501 O O . TYR A 1 203 ? 2.847 -3.119 -16.100 1.00 96.31 203 TYR A O 1
ATOM 1509 N N . ALA A 1 204 ? 2.061 -5.190 -16.425 1.00 95.25 204 ALA A N 1
ATOM 1510 C CA . ALA A 1 204 ? 2.895 -5.480 -17.595 1.00 95.25 204 ALA A CA 1
ATOM 1511 C C . ALA A 1 204 ? 2.751 -4.451 -18.737 1.00 95.25 204 ALA A C 1
ATOM 1513 O O . ALA A 1 204 ? 3.661 -4.286 -19.539 1.00 95.25 204 ALA A O 1
ATOM 1514 N N . SER A 1 205 ? 1.635 -3.710 -18.801 1.00 93.88 205 SER A N 1
ATOM 1515 C CA . SER A 1 205 ? 1.451 -2.629 -19.781 1.00 93.88 205 SER A CA 1
ATOM 1516 C C . SER A 1 205 ? 2.303 -1.384 -19.506 1.00 93.88 205 SER A C 1
ATOM 1518 O O . SER A 1 205 ? 2.457 -0.556 -20.394 1.00 93.88 205 SER A O 1
ATOM 1520 N N . THR A 1 206 ? 2.775 -1.196 -18.270 1.00 94.06 206 THR A N 1
ATOM 1521 C CA . THR A 1 206 ? 3.640 -0.069 -17.873 1.00 94.06 206 THR A CA 1
ATOM 1522 C C . THR A 1 206 ? 5.028 -0.516 -17.407 1.00 94.06 206 THR A C 1
ATOM 1524 O O . THR A 1 206 ? 5.918 0.317 -17.283 1.00 94.06 206 THR A O 1
ATOM 1527 N N . LEU A 1 207 ? 5.216 -1.818 -17.170 1.00 93.50 207 LEU A N 1
ATOM 1528 C CA . LEU A 1 207 ? 6.481 -2.474 -16.835 1.00 93.50 207 LEU A CA 1
ATOM 1529 C C . LEU A 1 207 ? 6.872 -3.407 -17.985 1.00 93.50 207 LEU A C 1
ATOM 1531 O O . LEU A 1 207 ? 6.683 -4.622 -17.904 1.00 93.50 207 LEU A O 1
ATOM 1535 N N . TYR A 1 208 ? 7.366 -2.831 -19.078 1.00 91.44 208 TYR A N 1
ATOM 1536 C CA . TYR A 1 208 ? 7.622 -3.545 -20.329 1.00 91.44 208 TYR A CA 1
ATOM 1537 C C . TYR A 1 208 ? 8.652 -4.676 -20.170 1.00 91.44 208 TYR A C 1
ATOM 1539 O O . TYR A 1 208 ? 8.460 -5.774 -20.695 1.00 91.44 208 TYR A O 1
ATOM 1547 N N . TYR A 1 209 ? 9.701 -4.448 -19.379 1.00 93.19 209 TYR A N 1
ATOM 1548 C CA . TYR A 1 209 ? 10.719 -5.443 -19.030 1.00 93.19 209 TYR A CA 1
ATOM 1549 C C . TYR A 1 209 ? 10.393 -6.195 -17.725 1.00 93.19 209 TYR A C 1
ATOM 1551 O O . TYR A 1 209 ? 11.270 -6.804 -17.103 1.00 93.19 209 TYR A O 1
ATOM 1559 N N . GLY A 1 210 ? 9.131 -6.160 -17.289 1.00 94.44 210 GLY A N 1
ATOM 1560 C CA . GLY A 1 210 ? 8.630 -6.925 -16.155 1.00 94.44 210 GLY A CA 1
ATOM 1561 C C . GLY A 1 210 ? 9.307 -6.555 -14.831 1.00 94.44 210 GLY A C 1
ATOM 1562 O O . GLY A 1 210 ? 9.284 -5.400 -14.405 1.00 94.44 210 GLY A O 1
ATOM 1563 N N . LEU A 1 211 ? 9.875 -7.554 -14.145 1.00 94.62 211 LEU A N 1
ATOM 1564 C CA . LEU A 1 211 ? 10.527 -7.367 -12.844 1.00 94.62 211 LEU A CA 1
ATOM 1565 C C . LEU A 1 211 ? 11.714 -6.402 -12.922 1.00 94.62 211 LEU A C 1
ATOM 1567 O O . LEU A 1 211 ? 11.953 -5.672 -11.964 1.00 94.62 211 LEU A O 1
ATOM 1571 N N . THR A 1 212 ? 12.426 -6.366 -14.051 1.00 93.88 212 THR A N 1
ATOM 1572 C CA . THR A 1 212 ? 13.568 -5.464 -14.251 1.00 93.88 212 THR A CA 1
ATOM 1573 C C . THR A 1 212 ? 13.145 -4.002 -14.118 1.00 93.88 212 THR A C 1
ATOM 1575 O O . THR A 1 212 ? 13.757 -3.260 -13.349 1.00 93.88 212 THR A O 1
ATOM 1578 N N . ASP A 1 213 ? 12.047 -3.608 -14.771 1.00 93.94 213 ASP A N 1
ATOM 1579 C CA . ASP A 1 213 ? 11.496 -2.252 -14.650 1.00 93.94 213 ASP A CA 1
ATOM 1580 C C . ASP A 1 213 ? 10.978 -1.979 -13.243 1.00 93.94 213 ASP A C 1
ATOM 1582 O O . ASP A 1 213 ? 11.165 -0.886 -12.709 1.00 93.94 213 ASP A O 1
ATOM 1586 N N . LEU A 1 214 ? 10.368 -2.983 -12.604 1.00 95.00 214 LEU A N 1
ATOM 1587 C CA . LEU A 1 214 ? 9.880 -2.834 -11.238 1.00 95.00 214 LEU A CA 1
ATOM 1588 C C . LEU A 1 214 ? 11.033 -2.514 -10.274 1.00 95.00 214 LEU A C 1
ATOM 1590 O O . LEU A 1 214 ? 10.893 -1.602 -9.459 1.00 95.00 214 LEU A O 1
ATOM 1594 N N . TYR A 1 215 ? 12.171 -3.207 -10.379 1.00 94.06 215 TYR A N 1
ATOM 1595 C CA . TYR A 1 215 ? 13.359 -2.912 -9.571 1.00 94.06 215 TYR A CA 1
ATOM 1596 C C . TYR A 1 215 ? 13.978 -1.558 -9.919 1.00 94.06 215 TYR A C 1
ATOM 1598 O O . TYR A 1 215 ? 14.356 -0.812 -9.014 1.00 94.06 215 TYR A O 1
ATOM 1606 N N . MET A 1 216 ? 14.036 -1.204 -11.205 1.00 92.19 216 MET A N 1
ATOM 1607 C CA . MET A 1 216 ? 14.559 0.088 -11.650 1.00 92.19 216 MET A CA 1
ATOM 1608 C C . MET A 1 216 ? 13.738 1.259 -11.089 1.00 92.19 216 MET A C 1
ATOM 1610 O O . MET A 1 216 ? 14.302 2.210 -10.547 1.00 92.19 216 MET A O 1
ATOM 1614 N N . CYS A 1 217 ? 12.407 1.171 -11.150 1.00 93.88 217 CYS A N 1
ATOM 1615 C CA . CYS A 1 217 ? 11.508 2.208 -10.645 1.00 93.88 217 CYS A CA 1
ATOM 1616 C C . CYS A 1 217 ? 11.440 2.276 -9.108 1.00 93.88 217 CYS A C 1
ATOM 1618 O O . CYS A 1 217 ? 10.881 3.224 -8.554 1.00 93.88 217 CYS A O 1
ATOM 1620 N N . ASN A 1 218 ? 11.971 1.275 -8.402 1.00 94.19 218 ASN A N 1
ATOM 1621 C CA . ASN A 1 218 ? 11.868 1.144 -6.952 1.00 94.19 218 ASN A CA 1
ATOM 1622 C C . ASN A 1 218 ? 13.229 0.790 -6.349 1.00 94.19 218 ASN A C 1
ATOM 1624 O O . ASN A 1 218 ? 13.435 -0.312 -5.844 1.00 94.19 218 ASN A O 1
ATOM 1628 N N . ASN A 1 219 ? 14.169 1.734 -6.399 1.00 92.25 219 ASN A N 1
ATOM 1629 C CA . ASN A 1 219 ? 15.505 1.516 -5.856 1.00 92.25 219 ASN A CA 1
ATOM 1630 C C . ASN A 1 219 ? 15.444 1.174 -4.353 1.00 92.25 219 ASN A C 1
ATOM 1632 O O . ASN A 1 219 ? 14.925 1.952 -3.552 1.00 92.25 219 ASN A O 1
ATOM 1636 N N . GLY A 1 220 ? 15.973 0.006 -3.982 1.00 91.75 220 GLY A N 1
ATOM 1637 C CA . GLY A 1 220 ? 15.884 -0.543 -2.626 1.00 91.75 220 GLY A CA 1
ATOM 1638 C C . GLY A 1 220 ? 14.659 -1.428 -2.365 1.00 91.75 220 GLY A C 1
ATOM 1639 O O . GLY A 1 220 ? 14.436 -1.807 -1.216 1.00 91.75 220 GLY A O 1
ATOM 1640 N N . LEU A 1 221 ? 13.873 -1.771 -3.393 1.00 93.31 221 LEU A N 1
ATOM 1641 C CA . LEU A 1 221 ? 12.796 -2.756 -3.287 1.00 93.31 221 LEU A CA 1
ATOM 1642 C C . LEU A 1 221 ? 13.347 -4.128 -2.883 1.00 93.31 221 LEU A C 1
ATOM 1644 O O . LEU A 1 221 ? 14.090 -4.761 -3.632 1.00 93.31 221 LEU A O 1
ATOM 1648 N N . ASP A 1 222 ? 12.895 -4.613 -1.730 1.00 92.94 222 ASP A N 1
ATOM 1649 C CA . ASP A 1 222 ? 13.086 -5.989 -1.281 1.00 92.94 222 ASP A CA 1
ATOM 1650 C C . ASP A 1 222 ? 11.755 -6.749 -1.371 1.00 92.94 222 ASP A C 1
ATOM 1652 O O . ASP A 1 222 ? 10.816 -6.512 -0.606 1.00 92.94 222 ASP A O 1
ATOM 1656 N N . CYS A 1 223 ? 11.681 -7.690 -2.312 1.00 92.75 223 CYS A N 1
ATOM 1657 C CA . CYS A 1 223 ? 10.491 -8.508 -2.533 1.00 92.75 223 CYS A CA 1
ATOM 1658 C C . CYS A 1 223 ? 10.184 -9.459 -1.364 1.00 92.75 223 CYS A C 1
ATOM 1660 O O . CYS A 1 223 ? 9.023 -9.821 -1.179 1.00 92.75 223 CYS A O 1
ATOM 1662 N N . GLY A 1 224 ? 11.178 -9.811 -0.540 1.00 91.88 224 GLY A N 1
ATOM 1663 C CA . GLY A 1 224 ? 10.988 -10.572 0.701 1.00 91.88 224 GLY A CA 1
ATOM 1664 C C . GLY A 1 224 ? 10.346 -9.754 1.825 1.00 91.88 224 GLY A C 1
ATOM 1665 O O . GLY A 1 224 ? 9.730 -10.296 2.751 1.00 91.88 224 GLY A O 1
ATOM 1666 N N . ALA A 1 225 ? 10.440 -8.429 1.730 1.00 91.50 225 ALA A N 1
ATOM 1667 C CA . ALA A 1 225 ? 9.939 -7.493 2.724 1.00 91.50 225 ALA A CA 1
ATOM 1668 C C . ALA A 1 225 ? 8.620 -6.820 2.323 1.00 91.50 225 ALA A C 1
ATOM 1670 O O . ALA A 1 225 ? 8.195 -5.895 3.015 1.00 91.50 225 ALA A O 1
ATOM 1671 N N . LEU A 1 226 ? 7.938 -7.280 1.266 1.00 93.44 226 LEU A N 1
ATOM 1672 C CA . LEU A 1 226 ? 6.653 -6.704 0.871 1.00 93.44 226 LEU A CA 1
ATOM 1673 C C . LEU A 1 226 ? 5.630 -6.781 2.009 1.00 93.44 226 LEU A C 1
ATOM 1675 O O . LEU A 1 226 ? 5.465 -7.807 2.678 1.00 93.44 226 LEU A O 1
ATOM 1679 N N . ARG A 1 227 ? 4.925 -5.674 2.235 1.00 93.44 227 ARG A N 1
ATOM 1680 C CA . ARG A 1 227 ? 3.868 -5.556 3.242 1.00 93.44 227 ARG A CA 1
ATOM 1681 C C . ARG A 1 227 ? 2.651 -4.899 2.628 1.00 93.44 227 ARG A C 1
ATOM 1683 O O . ARG A 1 227 ? 2.776 -4.002 1.793 1.00 93.44 227 ARG A O 1
ATOM 1690 N N . ARG A 1 228 ? 1.472 -5.289 3.115 1.00 93.81 228 ARG A N 1
ATOM 1691 C CA . ARG A 1 228 ? 0.228 -4.598 2.772 1.00 93.81 228 ARG A CA 1
ATOM 1692 C C . ARG A 1 228 ? 0.373 -3.097 2.997 1.00 93.81 228 ARG A C 1
ATOM 1694 O O . ARG A 1 228 ? 0.813 -2.664 4.066 1.00 93.81 228 ARG A O 1
ATOM 1701 N N . GLY A 1 229 ? -0.061 -2.334 2.005 1.00 92.12 229 GLY A N 1
ATOM 1702 C CA . GLY A 1 229 ? -0.117 -0.884 2.043 1.00 92.12 229 GLY A CA 1
ATOM 1703 C C . GLY A 1 229 ? 1.101 -0.184 1.481 1.00 92.12 229 GLY A C 1
ATOM 1704 O O . GLY A 1 229 ? 0.982 1.008 1.195 1.00 92.12 229 GLY A O 1
ATOM 1705 N N . MET A 1 230 ? 2.217 -0.902 1.287 1.00 94.06 230 MET A N 1
ATOM 1706 C CA . MET A 1 230 ? 3.395 -0.359 0.612 1.00 94.06 230 MET A CA 1
ATOM 1707 C C . MET A 1 230 ? 2.995 0.249 -0.722 1.00 94.06 230 MET A C 1
ATOM 1709 O O . MET A 1 230 ? 2.222 -0.344 -1.476 1.00 94.06 230 MET A O 1
ATOM 1713 N N . THR A 1 231 ? 3.523 1.435 -0.994 1.00 93.75 231 THR A N 1
ATOM 1714 C CA . THR A 1 231 ? 3.341 2.079 -2.286 1.00 93.75 231 THR A CA 1
ATOM 1715 C C . THR A 1 231 ? 4.538 1.716 -3.150 1.00 93.75 231 THR A C 1
ATOM 1717 O O . THR A 1 231 ? 5.672 1.716 -2.681 1.00 93.75 231 THR A O 1
ATOM 1720 N N . MET A 1 232 ? 4.304 1.414 -4.416 1.00 94.88 232 MET A N 1
ATOM 1721 C CA . MET A 1 232 ? 5.365 1.125 -5.376 1.00 94.88 232 MET A CA 1
ATOM 1722 C C . MET A 1 232 ? 5.140 1.906 -6.648 1.00 94.88 232 MET A C 1
ATOM 1724 O O . MET A 1 232 ? 4.000 2.179 -7.027 1.00 94.88 232 MET A O 1
ATOM 1728 N N . CYS A 1 233 ? 6.233 2.237 -7.315 1.00 96.94 233 CYS A N 1
ATOM 1729 C CA . CYS A 1 233 ? 6.171 2.758 -8.657 1.00 96.94 233 CYS A CA 1
ATOM 1730 C C . CYS A 1 233 ? 6.012 1.636 -9.669 1.00 96.94 233 CYS A C 1
ATOM 1732 O O . CYS A 1 233 ? 6.780 0.681 -9.666 1.00 96.94 233 CYS A O 1
ATOM 1734 N N . VAL A 1 234 ? 5.033 1.764 -10.551 1.00 96.50 234 VAL A N 1
ATOM 1735 C CA . VAL A 1 234 ? 4.790 0.805 -11.636 1.00 96.50 234 VAL A CA 1
ATOM 1736 C C . VAL A 1 234 ? 4.935 1.451 -13.015 1.00 96.50 234 VAL A C 1
ATOM 1738 O O . VAL A 1 234 ? 4.623 0.821 -14.018 1.00 96.50 234 VAL A O 1
ATOM 1741 N N . TRP A 1 235 ? 5.373 2.714 -13.052 1.00 95.44 235 TRP A N 1
ATOM 1742 C CA . TRP A 1 235 ? 5.758 3.461 -14.250 1.00 95.44 235 TRP A CA 1
ATOM 1743 C C . TRP A 1 235 ? 6.642 4.646 -13.842 1.00 95.44 235 TRP A C 1
ATOM 1745 O O . TRP A 1 235 ? 6.167 5.506 -13.094 1.00 95.44 235 TRP A O 1
ATOM 1755 N N . CYS A 1 236 ? 7.891 4.711 -14.303 1.00 93.19 236 CYS A N 1
ATOM 1756 C CA . CYS A 1 236 ? 8.839 5.773 -13.953 1.00 93.19 236 CYS A CA 1
ATOM 1757 C C . CYS A 1 236 ? 9.568 6.341 -15.180 1.00 93.19 236 CYS A C 1
ATOM 1759 O O . CYS A 1 236 ? 9.542 5.749 -16.255 1.00 93.19 236 CYS A O 1
ATOM 1761 N N . VAL A 1 237 ? 10.233 7.491 -15.022 1.00 88.31 237 VAL A N 1
ATOM 1762 C CA . VAL A 1 237 ? 11.100 8.066 -16.070 1.00 88.31 237 VAL A CA 1
ATOM 1763 C C . VAL A 1 237 ? 12.146 7.039 -16.503 1.00 88.31 237 VAL A C 1
ATOM 1765 O O . VAL A 1 237 ? 12.868 6.504 -15.662 1.00 88.31 237 VAL A O 1
ATOM 1768 N N . GLY A 1 238 ? 12.253 6.801 -17.811 1.00 79.25 238 GLY A N 1
ATOM 1769 C CA . GLY A 1 238 ? 13.209 5.849 -18.379 1.00 79.25 238 GLY A CA 1
ATOM 1770 C C . GLY A 1 238 ? 12.688 4.417 -18.503 1.00 79.25 238 GLY A C 1
ATOM 1771 O O . GLY A 1 238 ? 13.390 3.592 -19.077 1.00 79.25 238 GLY A O 1
ATOM 1772 N N . SER A 1 239 ? 11.465 4.122 -18.041 1.00 72.69 239 SER A N 1
ATOM 1773 C CA . SER A 1 239 ? 10.759 2.885 -18.412 1.00 72.69 239 SER A CA 1
ATOM 1774 C C . SER A 1 239 ? 9.950 3.040 -19.709 1.00 72.69 239 SER A C 1
ATOM 1776 O O . SER A 1 239 ? 9.079 2.217 -19.992 1.00 72.69 239 SER A O 1
ATOM 1778 N N . ASP A 1 240 ? 10.172 4.123 -20.458 1.00 66.88 240 ASP A N 1
ATOM 1779 C CA . ASP A 1 240 ? 9.518 4.352 -21.741 1.00 66.88 240 ASP A CA 1
ATOM 1780 C C . ASP A 1 240 ? 9.957 3.254 -22.719 1.00 66.88 240 ASP A C 1
ATOM 1782 O O . ASP A 1 240 ? 11.141 2.919 -22.812 1.00 66.88 240 ASP A O 1
ATOM 1786 N N . GLN A 1 241 ? 8.979 2.648 -23.397 1.00 55.78 241 GLN A N 1
ATOM 1787 C CA . GLN A 1 241 ? 9.227 1.620 -24.405 1.00 55.78 241 GLN A CA 1
ATOM 1788 C C . GLN A 1 241 ? 10.197 2.142 -25.481 1.00 55.78 241 GLN A C 1
ATOM 1790 O O . GLN A 1 241 ? 10.120 3.324 -25.825 1.00 55.78 241 GLN A O 1
ATOM 1795 N N . PRO A 1 242 ? 11.076 1.288 -26.039 1.00 49.16 242 PRO A N 1
ATOM 1796 C CA .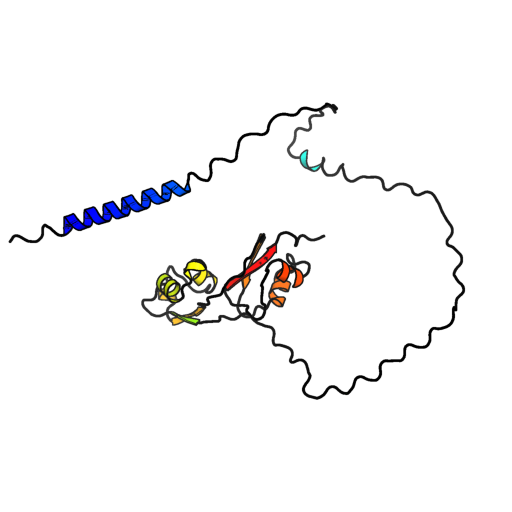 PRO A 1 242 ? 11.720 1.603 -27.310 1.00 49.16 242 PRO A CA 1
ATOM 1797 C C . PRO A 1 242 ? 10.691 1.790 -28.435 1.00 49.16 242 PRO A C 1
ATOM 1799 O O . PRO A 1 242 ? 9.616 1.144 -28.381 1.00 49.16 242 PRO A O 1
#

Sequence (242 aa):
MAGLGRLTRGFALLVVCLLVGNIAEAARSLQTVRLEATDGADGAGAAAAVADTECKGPHCAERQLQSAISLDVRKDPCGKSPPPPPPLFPNRPPRPEMPAPAPPLFPGDEPQAQAPYLAICGQYYTLRAGDTCTSVVNLYSLSSMGGTSFLQRINPTLNCNNIVASYGISLCVNKYSQWSIPNCYKFANVWDGQSCESISTTYASTLYYGLTDLYMCNNGLDCGALRRGMTMCVWCVGSDQP

Secondary structure (DSSP, 8-state):
----SSHHHHHHHHHHHHHHHHHHHHGGGSSTTS----------------------STTTTTTTTTSS------------PPPPPPPS-S-PPPPPPPPPPPPPPPTT-S---------B-S-EEE--TT--HHHHHHHTTGGGGTHHHHHHHH-TT--TTSGGGGTTPEEE-----PPP-TTEEEEEE--TT--HHHHHHHTTTT-TTTHHHHHHHSTT--GGG-BTT-EEEEEETT----

pLDDT: mean 75.68, std 19.92, range [36.34, 98.19]